Protein AF-A0A396HAA2-F1 (afdb_monomer_lite)

InterPro domains:
  IPR032675 Leucine-rich repeat domain superfamily [G3DSA:3.80.10.10] (46-191)
  IPR044974 Disease resistance protein, plants [PTHR23155] (2-187)
  IPR058922 Disease resistance protein, winged helix domain [PF23559] (14-81)

Structure (mmCIF, N/CA/C/O backbone):
data_AF-A0A396HAA2-F1
#
_entry.id   AF-A0A396HAA2-F1
#
loop_
_atom_site.group_PDB
_atom_site.id
_atom_site.type_symbol
_atom_site.label_atom_id
_atom_site.label_alt_id
_atom_site.label_comp_id
_atom_site.label_asym_id
_atom_site.label_entity_id
_atom_site.label_seq_id
_atom_site.pdbx_PDB_ins_code
_atom_site.Cartn_x
_atom_site.Cartn_y
_atom_site.Cartn_z
_atom_site.occupancy
_atom_site.B_iso_or_equiv
_atom_site.auth_seq_id
_atom_site.auth_comp_id
_atom_site.auth_asym_id
_atom_site.auth_atom_id
_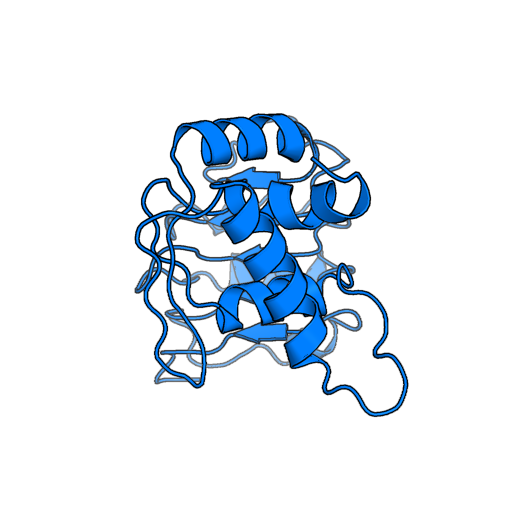atom_site.pdbx_PDB_model_num
ATOM 1 N N . MET A 1 1 ? 9.769 13.032 -15.789 1.00 66.00 1 MET A N 1
ATOM 2 C CA . MET A 1 1 ? 8.695 12.027 -15.633 1.00 66.00 1 MET A CA 1
ATOM 3 C C . MET A 1 1 ? 7.358 12.665 -15.991 1.00 66.00 1 MET A C 1
ATOM 5 O O . MET A 1 1 ? 7.161 13.815 -15.602 1.00 66.00 1 MET A O 1
ATOM 9 N N . PRO A 1 2 ? 6.470 11.979 -16.731 1.00 67.31 2 PRO A N 1
ATOM 10 C CA . PRO A 1 2 ? 5.138 12.493 -17.040 1.00 67.31 2 PRO A CA 1
ATOM 11 C C . PRO A 1 2 ? 4.338 12.802 -15.770 1.00 67.31 2 PRO A C 1
ATOM 13 O O . PRO A 1 2 ? 4.371 12.036 -14.809 1.00 67.31 2 PRO A O 1
ATOM 16 N N . TYR A 1 3 ? 3.609 13.920 -15.763 1.00 74.56 3 TYR A N 1
ATOM 17 C CA . TYR A 1 3 ? 2.882 14.391 -14.576 1.00 74.56 3 TYR A CA 1
ATOM 18 C C . TYR A 1 3 ? 1.857 13.367 -14.062 1.00 74.56 3 TYR A C 1
ATOM 20 O O . TYR A 1 3 ? 1.733 13.179 -12.856 1.00 74.56 3 TYR A O 1
ATOM 28 N N . TYR A 1 4 ? 1.188 12.645 -14.967 1.00 78.25 4 TYR A N 1
ATOM 29 C CA . TYR A 1 4 ? 0.185 11.634 -14.617 1.00 78.25 4 TYR A CA 1
ATOM 30 C C . TYR A 1 4 ? 0.765 10.395 -13.913 1.00 78.25 4 TYR A C 1
ATOM 32 O O . TYR A 1 4 ? 0.028 9.682 -13.243 1.00 78.25 4 TYR A O 1
ATOM 40 N N . LEU A 1 5 ? 2.075 10.143 -14.029 1.00 78.69 5 LEU A N 1
ATOM 41 C CA . LEU A 1 5 ? 2.753 9.045 -13.334 1.00 78.69 5 LEU A CA 1
ATOM 42 C C . LEU A 1 5 ? 3.222 9.429 -11.932 1.00 78.69 5 LEU A C 1
ATOM 44 O O . LEU A 1 5 ? 3.619 8.549 -11.176 1.00 78.69 5 LEU A O 1
ATOM 48 N N . LYS A 1 6 ? 3.182 10.717 -11.569 1.00 85.94 6 LYS A N 1
ATOM 49 C CA . LYS A 1 6 ? 3.758 11.225 -10.318 1.00 85.94 6 LYS A CA 1
ATOM 50 C C . LYS A 1 6 ? 3.204 10.533 -9.083 1.00 85.94 6 LYS A C 1
ATOM 52 O O . LYS A 1 6 ? 3.985 10.090 -8.246 1.00 85.94 6 LYS A O 1
ATOM 57 N N . ASP A 1 7 ? 1.888 10.403 -9.006 1.00 87.25 7 ASP A N 1
ATOM 58 C CA . ASP A 1 7 ? 1.240 9.807 -7.841 1.00 87.25 7 ASP A CA 1
ATOM 59 C C . ASP A 1 7 ? 1.479 8.293 -7.789 1.00 87.25 7 ASP A C 1
ATOM 61 O O . ASP A 1 7 ? 1.798 7.760 -6.732 1.00 87.25 7 ASP A O 1
ATOM 65 N N . CYS A 1 8 ? 1.415 7.599 -8.934 1.00 90.00 8 CYS A N 1
ATOM 66 C CA . CYS A 1 8 ? 1.749 6.172 -9.033 1.00 90.00 8 CYS A CA 1
ATOM 67 C C . CYS A 1 8 ? 3.189 5.894 -8.590 1.00 90.00 8 CYS A C 1
ATOM 69 O O . CYS A 1 8 ? 3.450 4.957 -7.839 1.00 90.00 8 CYS A O 1
ATOM 71 N N . PHE A 1 9 ? 4.106 6.738 -9.054 1.00 89.69 9 PHE A N 1
ATOM 72 C CA . PHE A 1 9 ? 5.529 6.667 -8.782 1.00 89.69 9 PHE A CA 1
ATOM 73 C C . PHE A 1 9 ? 5.859 6.902 -7.307 1.00 89.69 9 PHE A C 1
ATOM 75 O O . PHE A 1 9 ? 6.641 6.155 -6.725 1.00 89.69 9 PHE A O 1
ATOM 82 N N . ALA A 1 10 ? 5.229 7.903 -6.686 1.00 92.38 10 ALA A N 1
ATOM 83 C CA . ALA A 1 10 ? 5.421 8.227 -5.276 1.00 92.38 10 ALA A CA 1
ATOM 84 C C . ALA A 1 10 ? 5.163 7.018 -4.362 1.00 92.38 10 ALA A C 1
ATOM 86 O O . ALA A 1 10 ? 5.852 6.841 -3.364 1.00 92.38 10 ALA A O 1
ATOM 87 N N . LEU A 1 11 ? 4.215 6.146 -4.722 1.00 94.44 11 LEU A N 1
ATOM 88 C CA . LEU A 1 11 ? 3.856 4.980 -3.912 1.00 94.44 11 LEU A CA 1
ATOM 89 C C . LEU A 1 11 ? 4.970 3.935 -3.802 1.00 94.44 11 LEU A C 1
ATOM 91 O O . LEU A 1 11 ? 4.967 3.175 -2.837 1.00 94.44 11 LEU A O 1
ATOM 95 N N . PHE A 1 12 ? 5.944 3.903 -4.718 1.00 94.44 12 PHE A N 1
ATOM 96 C CA . PHE A 1 12 ? 7.106 3.021 -4.564 1.00 94.44 12 PHE A CA 1
ATOM 97 C C . PHE A 1 12 ? 7.931 3.363 -3.319 1.00 94.44 12 PHE A C 1
ATOM 99 O O . PHE A 1 12 ? 8.530 2.470 -2.724 1.00 94.44 12 PHE A O 1
ATOM 106 N N . SER A 1 13 ? 7.868 4.612 -2.840 1.00 93.88 13 SER A N 1
ATOM 107 C CA . SER A 1 13 ? 8.506 5.026 -1.587 1.00 93.88 13 SER A CA 1
ATOM 108 C C . SER A 1 13 ? 7.940 4.299 -0.358 1.00 93.88 13 SER A C 1
ATOM 110 O O . SER A 1 13 ? 8.529 4.342 0.720 1.00 93.88 13 SER A O 1
ATOM 112 N N . LEU A 1 14 ? 6.770 3.664 -0.466 1.00 93.56 14 LEU A N 1
ATOM 113 C CA . LEU A 1 14 ? 6.140 2.942 0.641 1.00 93.56 14 LEU A CA 1
ATOM 114 C C . LEU A 1 14 ? 6.774 1.565 0.886 1.00 93.56 14 LEU A C 1
ATOM 116 O O . LEU A 1 14 ? 6.487 0.922 1.894 1.00 93.56 14 LEU A O 1
ATOM 120 N N . TYR A 1 15 ? 7.657 1.129 -0.001 1.00 93.38 15 TYR A N 1
ATOM 121 C CA . TYR A 1 15 ? 8.326 -0.161 0.054 1.00 93.38 15 TYR A CA 1
ATOM 122 C C . TYR A 1 15 ? 9.812 0.031 0.378 1.00 93.38 15 TYR A C 1
ATOM 124 O O . TYR A 1 15 ? 10.350 1.114 0.126 1.00 93.38 15 TYR A O 1
ATOM 132 N N . PRO A 1 16 ? 10.489 -0.968 0.966 1.00 90.06 16 PRO A N 1
ATOM 133 C CA . PRO A 1 16 ? 11.932 -0.896 1.163 1.00 90.06 16 PRO A CA 1
ATOM 134 C C . PRO A 1 16 ? 12.675 -0.915 -0.181 1.00 90.06 16 PRO A C 1
ATOM 136 O O . PRO A 1 16 ? 12.146 -1.397 -1.187 1.00 90.06 16 PRO A O 1
ATOM 139 N N . ASN A 1 17 ? 13.915 -0.418 -0.175 1.00 87.38 17 ASN A N 1
ATOM 140 C CA . ASN A 1 17 ? 14.835 -0.601 -1.299 1.00 87.38 17 ASN A CA 1
ATOM 141 C C . ASN A 1 17 ? 15.033 -2.089 -1.605 1.00 87.38 17 ASN A C 1
ATOM 143 O O . ASN A 1 17 ? 14.835 -2.943 -0.739 1.00 87.38 17 ASN A O 1
ATOM 147 N N . ASP A 1 18 ? 15.378 -2.390 -2.856 1.00 87.00 18 ASP A N 1
ATOM 148 C CA . ASP A 1 18 ? 15.580 -3.748 -3.375 1.00 87.00 18 ASP A CA 1
ATOM 149 C C . ASP A 1 18 ? 14.363 -4.693 -3.335 1.00 87.00 18 ASP A C 1
ATOM 151 O O . ASP A 1 18 ? 14.473 -5.868 -3.709 1.00 87.00 18 ASP A O 1
ATOM 155 N N . ARG A 1 19 ? 13.174 -4.209 -2.945 1.00 91.25 19 ARG A N 1
ATOM 156 C CA . ARG A 1 19 ? 11.939 -5.006 -2.975 1.00 91.25 19 ARG A CA 1
ATOM 157 C C . ARG A 1 19 ? 11.616 -5.450 -4.404 1.00 91.25 19 ARG A C 1
ATOM 159 O O . ARG A 1 19 ? 11.518 -4.635 -5.318 1.00 91.25 19 ARG A O 1
ATOM 166 N N . VAL A 1 20 ? 11.376 -6.752 -4.569 1.00 94.56 20 VAL A N 1
ATOM 167 C CA . VAL A 1 20 ? 10.869 -7.341 -5.820 1.00 94.56 20 VAL A CA 1
ATOM 168 C C . VAL A 1 20 ? 9.350 -7.201 -5.894 1.00 94.56 20 VAL A C 1
ATOM 170 O O . VAL A 1 20 ? 8.619 -7.892 -5.193 1.00 94.56 20 VAL A O 1
ATOM 173 N N . PHE A 1 21 ? 8.855 -6.337 -6.758 1.00 94.88 21 PHE A N 1
ATOM 174 C CA . PHE A 1 21 ? 7.432 -6.127 -6.979 1.00 94.88 21 PHE A CA 1
ATOM 175 C C . PHE A 1 21 ? 6.844 -7.190 -7.896 1.00 94.88 21 PHE A C 1
ATOM 177 O O . PHE A 1 21 ? 7.454 -7.546 -8.904 1.00 94.88 21 PHE A O 1
ATOM 184 N N . ASP A 1 22 ? 5.627 -7.627 -7.579 1.00 93.31 22 ASP A N 1
ATOM 185 C CA . ASP A 1 22 ? 4.750 -8.297 -8.535 1.00 93.31 22 ASP A CA 1
ATOM 186 C C . ASP A 1 22 ? 3.859 -7.260 -9.240 1.00 93.31 22 ASP A C 1
ATOM 188 O O . ASP A 1 22 ? 3.282 -6.364 -8.615 1.00 93.31 22 ASP A O 1
ATOM 192 N N . SER A 1 23 ? 3.731 -7.378 -10.562 1.00 93.19 23 SER A N 1
ATOM 193 C CA . SER A 1 23 ? 2.931 -6.453 -11.375 1.00 93.19 23 SER A CA 1
ATOM 194 C C . SER A 1 23 ? 1.462 -6.344 -10.936 1.00 93.19 23 SER A C 1
ATOM 196 O O . SER A 1 23 ? 0.866 -5.265 -11.051 1.00 93.19 23 SER A O 1
ATOM 198 N N . PHE A 1 24 ? 0.855 -7.410 -10.401 1.00 91.00 24 PHE A N 1
ATOM 199 C CA . PHE A 1 24 ? -0.525 -7.371 -9.922 1.00 91.00 24 PHE A CA 1
ATOM 200 C C . PHE A 1 24 ? -0.652 -6.637 -8.597 1.00 91.00 24 PHE A C 1
ATOM 202 O O . PHE A 1 24 ? -1.598 -5.866 -8.450 1.00 91.00 24 PHE A O 1
ATOM 209 N N . GLU A 1 25 ? 0.293 -6.819 -7.673 1.00 91.50 25 GLU A N 1
ATOM 210 C CA . GLU A 1 25 ? 0.325 -6.091 -6.397 1.00 91.50 25 GLU A CA 1
ATOM 211 C C . GLU A 1 25 ? 0.235 -4.574 -6.637 1.00 91.50 25 GLU A C 1
ATOM 213 O O . GLU A 1 25 ? -0.668 -3.895 -6.136 1.00 91.50 25 GLU A O 1
ATOM 218 N N . VAL A 1 26 ? 1.104 -4.059 -7.511 1.00 93.56 26 VAL A N 1
ATOM 219 C CA . VAL A 1 26 ? 1.144 -2.635 -7.874 1.00 93.56 26 VAL A CA 1
ATOM 220 C C . VAL A 1 26 ? -0.136 -2.208 -8.595 1.00 93.56 26 VAL A C 1
ATOM 222 O O . VAL A 1 26 ? -0.707 -1.153 -8.304 1.00 93.56 26 VAL A O 1
ATOM 225 N N . THR A 1 27 ? -0.649 -3.059 -9.486 1.00 91.81 27 THR A N 1
ATOM 226 C CA . THR A 1 27 ? -1.913 -2.815 -10.191 1.00 91.81 27 THR A CA 1
ATOM 227 C C . THR A 1 27 ? -3.088 -2.668 -9.222 1.00 91.81 27 THR A C 1
ATOM 229 O O . THR A 1 27 ? -3.910 -1.760 -9.387 1.00 91.81 27 THR A O 1
ATOM 232 N N . TYR A 1 28 ? -3.189 -3.528 -8.205 1.00 92.56 28 TYR A N 1
ATOM 233 C CA . TYR A 1 28 ? -4.258 -3.462 -7.209 1.00 92.56 28 TYR A CA 1
ATOM 234 C C . TYR A 1 28 ? -4.173 -2.189 -6.374 1.00 92.56 28 TYR A C 1
ATOM 236 O O . TYR A 1 28 ? -5.201 -1.539 -6.164 1.00 92.56 28 TYR A O 1
ATOM 244 N N . LEU A 1 29 ? -2.966 -1.792 -5.964 1.00 94.88 29 LEU A N 1
ATOM 245 C CA . LEU A 1 29 ? -2.745 -0.557 -5.219 1.00 94.88 29 LEU A CA 1
ATOM 246 C C . LEU A 1 29 ? -3.171 0.674 -6.029 1.00 94.88 29 LEU A C 1
ATOM 248 O O . LEU A 1 29 ? -4.012 1.457 -5.577 1.00 94.88 29 LEU A O 1
ATOM 252 N N . TRP A 1 30 ? -2.660 0.827 -7.253 1.00 94.56 30 TRP A N 1
ATOM 253 C CA . TRP A 1 30 ? -2.988 1.968 -8.116 1.00 94.56 30 TRP A CA 1
ATOM 254 C C . TRP A 1 30 ? -4.478 2.028 -8.447 1.00 94.56 30 TRP A C 1
ATOM 256 O O . TRP A 1 30 ? -5.092 3.100 -8.423 1.00 94.56 30 TRP A O 1
ATOM 266 N N . ARG A 1 31 ? -5.096 0.868 -8.686 1.00 91.25 31 ARG A N 1
ATOM 267 C CA . ARG A 1 31 ? -6.536 0.760 -8.927 1.00 91.25 31 ARG A CA 1
ATOM 268 C C . ARG A 1 31 ? -7.348 1.185 -7.710 1.00 91.25 31 ARG A C 1
ATOM 270 O O . ARG A 1 31 ? -8.277 1.976 -7.855 1.00 91.25 31 ARG A O 1
ATOM 277 N N . ALA A 1 32 ? -7.028 0.664 -6.527 1.00 94.50 32 ALA A N 1
ATOM 278 C CA . ALA A 1 32 ? -7.760 0.971 -5.303 1.00 94.50 32 ALA A CA 1
ATOM 279 C C . ALA A 1 32 ? -7.708 2.468 -4.983 1.00 94.50 32 ALA A C 1
ATOM 281 O O . ALA A 1 32 ? -8.705 3.061 -4.567 1.00 94.50 32 ALA A O 1
ATOM 282 N N . LEU A 1 33 ? -6.558 3.092 -5.232 1.00 94.25 33 LEU A N 1
ATOM 283 C CA . LEU A 1 33 ? -6.356 4.520 -5.029 1.00 94.25 33 LEU A CA 1
ATOM 284 C C . LEU A 1 33 ? -7.006 5.386 -6.117 1.00 94.25 33 LEU A C 1
ATOM 286 O O . LEU A 1 33 ? -7.283 6.557 -5.854 1.00 94.25 33 LEU A O 1
ATOM 290 N N . GLY A 1 34 ? -7.371 4.803 -7.262 1.00 91.06 34 GLY A N 1
ATOM 291 C CA . GLY A 1 34 ? -8.010 5.499 -8.380 1.00 91.06 34 GLY A CA 1
ATOM 292 C C . GLY A 1 34 ? -7.019 6.292 -9.230 1.00 91.06 34 GLY A C 1
ATOM 293 O O . GLY A 1 34 ? -7.385 7.338 -9.752 1.00 91.06 34 GLY A O 1
ATOM 294 N N . LEU A 1 35 ? -5.775 5.816 -9.325 1.00 89.94 35 LEU A N 1
ATOM 295 C CA . LEU A 1 35 ? -4.696 6.455 -10.088 1.00 89.94 35 LEU A CA 1
ATOM 296 C C . LEU A 1 35 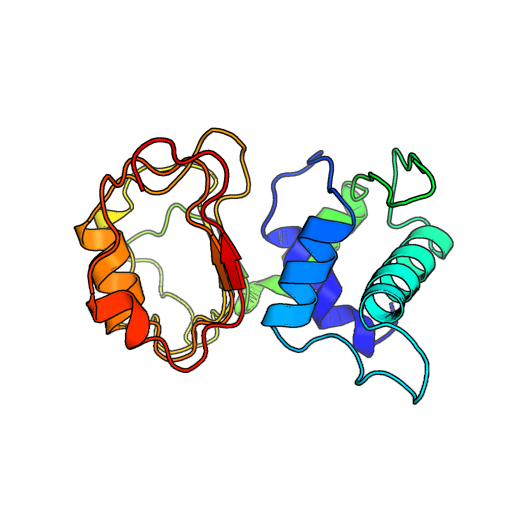? -4.646 6.001 -11.552 1.00 89.94 35 LEU A C 1
ATOM 298 O O . LEU A 1 35 ? -3.942 6.587 -12.366 1.00 89.94 35 LEU A O 1
ATOM 302 N N . LEU A 1 36 ? -5.387 4.945 -11.890 1.00 86.75 36 LEU A N 1
ATOM 303 C CA . LEU A 1 36 ? -5.448 4.420 -13.247 1.00 86.75 36 LEU A CA 1
ATOM 304 C C . LEU A 1 36 ? -6.516 5.157 -14.065 1.00 86.75 36 LEU A C 1
ATOM 306 O O . LEU A 1 36 ? -7.605 5.413 -13.539 1.00 86.75 36 LEU A O 1
ATOM 310 N N . PRO A 1 37 ? -6.254 5.447 -15.352 1.00 75.31 37 PRO A N 1
ATOM 311 C CA . PRO A 1 37 ? -7.272 5.993 -16.238 1.00 75.31 37 PRO A CA 1
ATOM 312 C C . PRO A 1 37 ? -8.469 5.032 -16.358 1.00 75.31 37 PRO A C 1
ATOM 314 O O . PRO A 1 37 ? -8.311 3.814 -16.211 1.00 75.31 37 PRO A O 1
ATOM 317 N N . PRO A 1 38 ? -9.681 5.554 -16.626 1.00 67.50 38 PRO A N 1
ATOM 318 C CA . PRO A 1 38 ? -10.840 4.710 -16.872 1.00 67.50 38 PRO A CA 1
ATOM 319 C C . PRO A 1 38 ? -10.584 3.813 -18.094 1.00 67.50 38 PRO A C 1
ATOM 321 O O . PRO A 1 38 ? -9.917 4.237 -19.042 1.00 67.50 38 PRO A O 1
ATOM 324 N N . PRO A 1 39 ? -11.118 2.582 -18.105 1.00 61.97 39 PRO A N 1
ATOM 325 C CA . PRO A 1 39 ? -10.921 1.675 -19.221 1.00 61.97 39 PRO A CA 1
ATOM 326 C C . PRO A 1 39 ? -11.553 2.279 -20.476 1.00 61.97 39 PRO A C 1
ATOM 328 O O . PRO A 1 39 ? -12.739 2.618 -20.494 1.00 61.97 39 PRO A O 1
ATOM 331 N N . ILE A 1 40 ? -10.764 2.395 -21.541 1.00 62.25 40 ILE A N 1
ATOM 332 C CA . ILE A 1 40 ? -11.293 2.674 -22.875 1.00 62.25 40 ILE A CA 1
ATOM 333 C C . ILE A 1 40 ? -12.129 1.450 -23.277 1.00 62.25 40 ILE A C 1
ATOM 335 O O . ILE A 1 40 ? -11.725 0.315 -23.011 1.00 62.25 40 ILE A O 1
ATOM 339 N N . ARG A 1 41 ? -13.322 1.667 -23.855 1.00 52.34 41 ARG A N 1
ATOM 340 C CA . ARG A 1 41 ? -14.259 0.591 -24.241 1.00 52.34 41 ARG A CA 1
ATOM 341 C C . ARG A 1 41 ? -13.500 -0.576 -24.900 1.00 52.34 41 ARG A C 1
ATOM 343 O O . ARG A 1 41 ? -12.750 -0.356 -25.843 1.00 52.34 41 ARG A O 1
ATOM 350 N N . ASN A 1 42 ? -13.731 -1.792 -24.398 1.00 56.97 42 ASN A N 1
ATOM 351 C CA . ASN A 1 42 ? -13.120 -3.069 -24.810 1.00 56.97 42 ASN A CA 1
ATOM 352 C C . ASN A 1 42 ? -11.687 -3.368 -24.322 1.00 56.97 42 ASN A C 1
ATOM 354 O O . ASN A 1 42 ? -11.173 -4.435 -24.648 1.00 56.97 42 ASN A O 1
ATOM 358 N N . GLN A 1 43 ? -11.055 -2.520 -23.501 1.00 57.72 43 GLN A N 1
ATOM 359 C CA . GLN A 1 43 ? -9.824 -2.893 -22.792 1.00 57.72 43 GLN A CA 1
ATOM 360 C C . GLN A 1 43 ? -10.114 -3.363 -21.365 1.00 57.72 43 GLN A C 1
ATOM 362 O O . GLN A 1 43 ? -10.817 -2.713 -20.588 1.00 57.72 43 GLN A O 1
ATOM 367 N N . THR A 1 44 ? -9.538 -4.506 -20.997 1.00 58.53 44 THR A N 1
ATOM 368 C CA . THR A 1 44 ? -9.582 -5.011 -19.622 1.00 58.53 44 THR A CA 1
ATOM 369 C C . THR A 1 44 ? -8.795 -4.076 -18.706 1.00 58.53 44 THR A C 1
ATOM 371 O O . THR A 1 44 ? -7.697 -3.645 -19.038 1.00 58.53 44 THR A O 1
ATOM 374 N N . LEU A 1 45 ? -9.304 -3.808 -17.505 1.00 54.88 45 LEU A N 1
ATOM 375 C CA . LEU A 1 45 ? -8.695 -2.865 -16.553 1.00 54.88 45 LEU A CA 1
ATOM 376 C C . LEU A 1 45 ? -7.242 -3.194 -16.144 1.00 54.88 45 LEU A C 1
ATOM 378 O O . LEU A 1 45 ? -6.533 -2.311 -15.670 1.00 54.88 45 LEU A O 1
ATOM 382 N N . LYS A 1 46 ? -6.800 -4.449 -16.315 1.00 56.78 46 LYS A N 1
ATOM 383 C CA . LYS A 1 46 ? -5.398 -4.861 -16.120 1.00 56.78 46 LYS A CA 1
ATOM 384 C C . LYS A 1 46 ? -4.437 -4.154 -17.086 1.00 56.78 46 LYS A C 1
ATOM 386 O O . LYS A 1 46 ? -3.315 -3.851 -16.699 1.00 56.78 46 LYS A O 1
ATOM 391 N N . TYR A 1 47 ? -4.880 -3.852 -18.307 1.00 65.31 47 TYR A N 1
ATOM 392 C CA . TYR A 1 47 ? -4.016 -3.285 -19.342 1.00 65.31 47 TYR A CA 1
ATOM 393 C C . TYR A 1 47 ? -3.534 -1.870 -18.997 1.00 65.31 47 TYR A C 1
ATOM 395 O O . TYR A 1 47 ? -2.411 -1.522 -19.338 1.00 65.31 47 TYR A O 1
ATOM 403 N N . SER A 1 48 ? -4.318 -1.079 -18.255 1.00 78.31 48 SER A N 1
ATOM 404 C CA . SER A 1 48 ? -3.943 0.302 -17.928 1.00 78.31 48 SER A CA 1
ATOM 405 C C . SER A 1 48 ? -2.758 0.393 -16.961 1.00 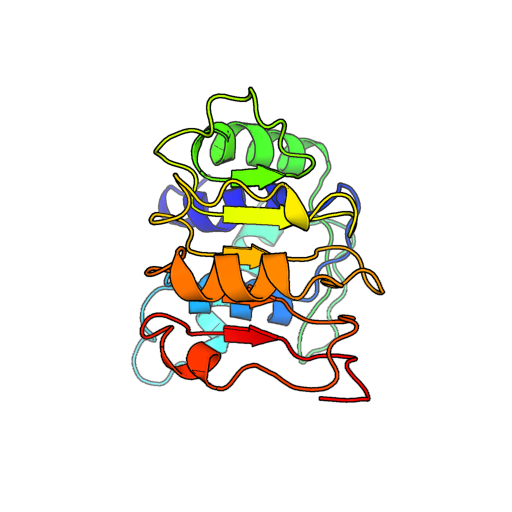78.31 48 SER A C 1
ATOM 407 O O . SER A 1 48 ? -1.862 1.194 -17.187 1.00 78.31 48 SER A O 1
ATOM 409 N N . ALA A 1 49 ? -2.713 -0.427 -15.906 1.00 84.31 49 ALA A N 1
ATOM 410 C CA . ALA A 1 49 ? -1.582 -0.422 -14.970 1.00 84.31 49 ALA A CA 1
ATOM 411 C C . ALA A 1 49 ? -0.321 -1.034 -15.588 1.00 84.31 49 ALA A C 1
ATOM 413 O O . ALA A 1 49 ? 0.768 -0.492 -15.425 1.00 84.31 49 ALA A O 1
ATOM 414 N N . ILE A 1 50 ? -0.485 -2.132 -16.333 1.00 87.06 50 ILE A N 1
ATOM 415 C CA . ILE A 1 50 ? 0.614 -2.784 -17.048 1.00 87.06 50 ILE A CA 1
ATOM 416 C C . ILE A 1 50 ? 1.251 -1.811 -18.041 1.00 87.06 50 ILE A C 1
ATOM 418 O O . ILE A 1 50 ? 2.469 -1.693 -18.062 1.00 87.06 50 ILE A O 1
ATOM 422 N N . GLN A 1 51 ? 0.452 -1.055 -18.799 1.00 86.38 51 GLN A N 1
ATOM 423 C CA . GLN A 1 51 ? 0.974 -0.057 -19.731 1.00 86.38 51 GLN A CA 1
ATOM 424 C C . GLN A 1 51 ? 1.830 1.000 -19.021 1.00 86.38 51 GLN A C 1
ATOM 426 O O . GLN A 1 51 ? 2.931 1.295 -19.475 1.00 86.38 51 GLN A O 1
ATOM 431 N N . LEU A 1 52 ? 1.366 1.523 -17.881 1.00 88.19 52 LEU A N 1
ATOM 432 C CA . LEU A 1 52 ? 2.132 2.484 -17.081 1.00 88.19 52 LEU A CA 1
ATOM 433 C C . LEU A 1 52 ? 3.440 1.878 -16.543 1.00 88.19 52 LEU A C 1
ATOM 435 O O . LEU A 1 52 ? 4.471 2.545 -16.533 1.00 88.19 52 LEU A O 1
ATOM 439 N N . LEU A 1 53 ? 3.422 0.614 -16.116 1.00 91.25 53 LEU A N 1
ATOM 440 C CA . LEU A 1 53 ? 4.631 -0.098 -15.692 1.00 91.25 53 LEU A CA 1
ATOM 441 C C . LEU A 1 53 ? 5.610 -0.308 -16.858 1.00 91.25 53 LEU A C 1
ATOM 443 O O . LEU A 1 53 ? 6.810 -0.122 -16.683 1.00 91.25 53 LEU A O 1
ATOM 447 N N . LEU A 1 54 ? 5.116 -0.629 -18.056 1.00 89.81 54 LEU A N 1
ATOM 448 C CA . LEU A 1 54 ? 5.941 -0.747 -19.262 1.00 89.81 54 LEU A CA 1
ATOM 449 C C . LEU A 1 54 ? 6.506 0.611 -19.711 1.00 89.81 54 LEU A C 1
ATOM 451 O O . LEU A 1 54 ? 7.634 0.672 -20.195 1.00 89.81 54 LEU A O 1
ATOM 455 N N . GLU A 1 55 ? 5.783 1.714 -19.500 1.00 90.81 55 GLU A N 1
ATOM 456 C CA . GLU A 1 55 ? 6.326 3.065 -19.689 1.00 90.81 55 GLU A CA 1
ATOM 457 C C . GLU A 1 55 ? 7.484 3.336 -18.719 1.00 90.81 55 GLU A C 1
ATOM 459 O O . GLU A 1 55 ? 8.535 3.809 -19.151 1.00 90.81 55 GLU A O 1
ATOM 464 N N . LEU A 1 56 ? 7.339 2.982 -17.435 1.00 91.44 56 LEU A N 1
ATOM 465 C CA . LEU A 1 56 ? 8.426 3.086 -16.451 1.00 91.44 56 LEU A CA 1
ATOM 466 C C . LEU A 1 56 ? 9.627 2.203 -16.832 1.00 91.44 56 LEU A C 1
ATOM 468 O O . LEU A 1 56 ? 10.772 2.635 -16.700 1.00 91.44 56 LEU A O 1
ATOM 472 N N . LEU A 1 57 ? 9.383 1.001 -17.361 1.00 92.06 57 LEU A N 1
ATOM 473 C CA . LEU A 1 57 ? 10.433 0.131 -17.893 1.00 92.06 57 LEU A CA 1
ATOM 474 C C . LEU A 1 57 ? 11.170 0.795 -19.066 1.00 92.06 57 LEU A C 1
ATOM 476 O O . LEU A 1 57 ? 12.396 0.776 -19.105 1.00 92.06 57 LEU A O 1
ATOM 480 N N . SER A 1 58 ? 10.437 1.425 -19.990 1.00 91.75 58 SER A N 1
ATOM 481 C CA . SER A 1 58 ? 11.002 2.055 -21.195 1.00 91.75 58 SER A CA 1
ATOM 482 C C . SER A 1 58 ? 11.955 3.220 -20.905 1.00 91.75 58 SER A C 1
ATOM 484 O O . SER A 1 58 ? 12.817 3.528 -21.725 1.00 91.75 58 SER A O 1
ATOM 486 N N . ILE A 1 59 ? 11.823 3.849 -19.732 1.00 89.81 59 ILE A N 1
ATOM 487 C CA . ILE A 1 59 ? 12.710 4.920 -19.252 1.00 89.81 59 ILE A CA 1
ATOM 488 C C . ILE A 1 59 ? 13.736 4.420 -18.224 1.00 89.81 59 ILE A C 1
ATOM 490 O O . ILE A 1 59 ? 14.333 5.226 -17.512 1.00 89.81 59 ILE A O 1
ATOM 494 N N . SER A 1 60 ? 13.930 3.101 -18.136 1.00 90.38 60 SER A N 1
ATOM 495 C CA . SER A 1 60 ? 14.896 2.435 -17.253 1.00 90.38 60 SER A CA 1
ATOM 496 C C . SER A 1 60 ? 14.670 2.682 -15.757 1.00 90.38 60 SER A C 1
ATOM 498 O O . SER A 1 60 ? 15.618 2.685 -14.976 1.00 90.38 60 SER A O 1
ATOM 500 N N . PHE A 1 61 ? 13.420 2.901 -15.331 1.00 92.19 61 PHE A N 1
ATOM 501 C CA . PHE A 1 61 ? 13.102 3.053 -13.903 1.00 92.19 61 PHE A CA 1
ATOM 502 C C . PHE A 1 61 ? 12.986 1.707 -13.181 1.00 92.19 61 PHE A C 1
ATOM 504 O O . PHE A 1 61 ? 13.124 1.649 -11.956 1.00 92.19 61 PHE A O 1
ATOM 511 N N . LEU A 1 62 ? 12.728 0.639 -13.940 1.00 93.19 62 LEU A N 1
ATOM 512 C CA . LEU A 1 62 ? 12.628 -0.725 -13.438 1.00 93.19 62 LEU A CA 1
ATOM 513 C C . LEU A 1 62 ? 13.921 -1.495 -13.748 1.00 93.19 62 LEU A C 1
ATOM 515 O O . LEU A 1 62 ? 14.479 -1.353 -14.835 1.00 93.19 62 LEU A O 1
ATOM 519 N N . GLN A 1 63 ? 14.360 -2.336 -12.816 1.00 94.12 63 GLN A N 1
ATOM 520 C CA . GLN A 1 63 ? 15.490 -3.263 -12.955 1.00 94.12 63 GLN A CA 1
ATOM 521 C C . GLN A 1 63 ? 15.056 -4.692 -12.596 1.00 94.12 63 GLN A C 1
ATOM 523 O O . GLN A 1 63 ? 13.945 -4.887 -12.102 1.00 94.12 63 GLN A O 1
ATOM 528 N N . ASP A 1 64 ? 15.905 -5.693 -12.846 1.00 95.25 64 ASP A N 1
ATOM 529 C CA . ASP A 1 64 ? 15.614 -7.114 -12.576 1.00 95.25 64 ASP A CA 1
ATOM 530 C C . ASP A 1 64 ? 14.245 -7.571 -13.130 1.00 95.25 64 ASP A C 1
ATOM 532 O O . ASP A 1 64 ? 13.490 -8.293 -12.477 1.00 95.25 64 ASP A O 1
ATOM 536 N N . PHE A 1 65 ? 13.895 -7.091 -14.327 1.00 95.56 65 PHE A N 1
ATOM 537 C CA . PHE A 1 65 ? 12.604 -7.359 -14.953 1.00 95.56 65 PHE A CA 1
ATOM 538 C C . PHE A 1 65 ? 12.535 -8.799 -15.478 1.00 95.56 65 PHE A C 1
ATOM 540 O O . PHE A 1 65 ? 13.357 -9.204 -16.302 1.00 95.56 65 PHE A O 1
ATOM 547 N N . ILE A 1 66 ? 11.530 -9.554 -15.033 1.00 96.56 66 ILE A N 1
ATOM 548 C CA . ILE A 1 66 ? 11.275 -10.935 -15.462 1.00 96.56 66 ILE A CA 1
ATOM 549 C C . ILE A 1 66 ? 9.807 -11.061 -15.865 1.00 96.56 66 ILE A C 1
ATOM 551 O O . ILE A 1 66 ? 8.921 -10.864 -15.034 1.00 96.56 66 ILE A O 1
ATOM 555 N N . ASP A 1 67 ? 9.561 -11.409 -17.128 1.00 95.00 67 ASP A N 1
ATOM 556 C CA . ASP A 1 67 ? 8.224 -11.628 -17.687 1.00 95.00 67 ASP A CA 1
ATOM 557 C C . ASP A 1 67 ? 7.842 -13.114 -17.659 1.00 95.00 67 ASP A C 1
ATOM 559 O O . ASP A 1 67 ? 8.568 -13.967 -18.171 1.00 95.00 67 ASP A O 1
ATOM 563 N N . TYR A 1 68 ? 6.683 -13.417 -17.078 1.00 92.75 68 TYR A N 1
ATOM 564 C CA . TYR A 1 68 ? 6.104 -14.759 -16.994 1.00 92.75 68 TYR A CA 1
ATOM 565 C C . TYR A 1 68 ? 4.911 -14.943 -17.952 1.00 92.75 68 TYR A C 1
ATOM 567 O O . TYR A 1 68 ? 4.160 -15.913 -17.842 1.00 92.75 68 TYR A O 1
ATOM 575 N N . GLY A 1 69 ? 4.676 -13.998 -18.865 1.00 87.38 69 GLY A N 1
ATOM 576 C CA . GLY A 1 69 ? 3.622 -14.005 -19.883 1.00 87.38 69 GLY A CA 1
ATOM 577 C C . GLY A 1 69 ? 2.246 -13.571 -19.370 1.00 87.38 69 GLY A C 1
ATOM 578 O O . GLY A 1 69 ? 1.523 -12.859 -20.063 1.00 87.38 69 GLY A O 1
ATOM 579 N N . ILE A 1 70 ? 1.872 -13.963 -18.148 1.00 84.75 70 ILE A N 1
ATOM 580 C CA . ILE A 1 70 ? 0.622 -13.515 -17.501 1.00 84.75 70 ILE A CA 1
ATOM 581 C C . ILE A 1 70 ? 0.810 -12.276 -16.619 1.00 84.75 70 ILE A C 1
ATOM 583 O O . ILE A 1 70 ? -0.169 -11.617 -16.274 1.00 84.75 70 ILE A O 1
ATOM 587 N N . GLY A 1 71 ? 2.051 -11.969 -16.262 1.00 89.94 71 GLY A N 1
ATOM 588 C CA . GLY A 1 71 ? 2.479 -10.887 -15.385 1.00 89.94 71 GLY A CA 1
ATOM 589 C C . GLY A 1 71 ? 4.002 -10.913 -15.275 1.00 89.94 71 GLY A C 1
ATOM 590 O O . GLY A 1 71 ? 4.646 -11.820 -15.801 1.00 89.94 71 GLY A O 1
ATOM 591 N N . PHE A 1 72 ? 4.577 -9.932 -14.595 1.00 94.75 72 PHE A N 1
ATOM 592 C CA . PHE A 1 72 ? 6.026 -9.799 -14.464 1.00 94.75 72 PHE A CA 1
ATOM 593 C C . PHE A 1 72 ? 6.424 -9.342 -13.065 1.00 94.75 72 PHE A C 1
ATOM 595 O O . PHE A 1 72 ? 5.631 -8.728 -12.342 1.00 94.75 72 PHE A O 1
ATOM 602 N N . THR A 1 73 ? 7.674 -9.621 -12.710 1.00 96.62 73 THR A N 1
ATOM 603 C CA . THR A 1 73 ? 8.322 -9.084 -11.514 1.00 96.62 73 THR A CA 1
ATOM 604 C C . THR A 1 73 ? 9.406 -8.095 -11.890 1.00 96.62 73 THR A C 1
ATOM 606 O O . THR A 1 73 ? 10.000 -8.197 -12.961 1.00 96.62 73 THR A O 1
ATOM 609 N N . PHE A 1 74 ? 9.672 -7.141 -11.008 1.00 96.44 74 PHE A N 1
ATOM 610 C CA . PHE A 1 74 ? 10.698 -6.124 -11.214 1.00 96.44 74 PHE A CA 1
ATOM 611 C C . PHE A 1 74 ? 11.145 -5.532 -9.879 1.00 96.44 74 PHE A C 1
ATOM 613 O O . PHE A 1 74 ? 10.467 -5.675 -8.865 1.00 96.44 74 PHE A O 1
ATOM 620 N N . LYS A 1 75 ? 12.253 -4.803 -9.876 1.00 95.94 75 LYS A N 1
ATOM 621 C CA . LYS A 1 75 ? 12.648 -3.899 -8.794 1.00 95.94 75 LYS A CA 1
ATOM 622 C C . LYS A 1 75 ? 12.654 -2.463 -9.294 1.00 95.94 75 LYS A C 1
ATOM 624 O O . LYS A 1 75 ? 12.740 -2.213 -10.495 1.00 95.94 75 LYS A O 1
ATOM 629 N N . ILE A 1 76 ? 12.595 -1.517 -8.369 1.00 94.31 76 ILE A N 1
ATOM 630 C CA . ILE A 1 76 ? 12.863 -0.110 -8.665 1.00 94.31 76 ILE A CA 1
ATOM 631 C C . ILE A 1 76 ? 14.358 0.133 -8.481 1.00 94.31 76 ILE A C 1
ATOM 633 O O . ILE A 1 76 ? 14.938 -0.352 -7.516 1.00 94.31 76 ILE A O 1
ATOM 637 N N . HIS A 1 77 ? 14.972 0.867 -9.404 1.00 91.38 77 HIS A N 1
ATOM 638 C CA . HIS A 1 77 ? 16.373 1.263 -9.282 1.00 91.38 77 HIS A CA 1
ATOM 639 C C . HIS A 1 77 ? 16.574 2.184 -8.059 1.00 91.38 77 HIS A C 1
ATOM 641 O O . HIS A 1 77 ? 15.762 3.078 -7.830 1.00 91.38 77 HIS A O 1
ATOM 647 N N . ASP A 1 78 ? 17.655 2.041 -7.293 1.00 90.31 78 ASP A N 1
ATOM 648 C CA . ASP A 1 78 ? 17.827 2.744 -6.002 1.00 90.31 78 ASP A CA 1
ATOM 649 C C . ASP A 1 78 ? 17.761 4.274 -6.106 1.00 90.31 78 ASP A C 1
ATOM 651 O O . ASP A 1 78 ? 17.145 4.960 -5.285 1.00 90.31 78 ASP A O 1
ATOM 655 N N . SER A 1 79 ? 18.364 4.834 -7.158 1.00 90.31 79 SER A N 1
ATOM 656 C CA . SER A 1 79 ? 18.287 6.274 -7.437 1.00 90.31 79 SER A CA 1
ATOM 657 C C . SER A 1 79 ? 16.854 6.727 -7.723 1.00 90.31 79 SER A C 1
ATOM 659 O O . SER A 1 79 ? 16.439 7.810 -7.315 1.00 90.31 79 SER A O 1
ATOM 661 N N . VAL A 1 80 ? 16.077 5.876 -8.389 1.00 91.12 80 VAL A N 1
ATOM 662 C CA . VAL A 1 80 ? 14.678 6.116 -8.731 1.00 91.12 80 VAL A CA 1
ATOM 663 C C . VAL A 1 80 ? 13.804 5.993 -7.484 1.00 91.12 80 VAL A C 1
ATOM 665 O O . VAL A 1 80 ? 12.919 6.822 -7.279 1.00 91.12 80 VAL A O 1
ATOM 668 N N . HIS A 1 81 ? 14.084 5.034 -6.604 1.00 93.06 81 HIS A N 1
ATOM 669 C CA . HIS A 1 81 ? 13.415 4.930 -5.309 1.00 93.06 81 HIS A CA 1
ATOM 670 C C . HIS A 1 81 ? 13.678 6.166 -4.442 1.00 93.06 81 HIS A C 1
ATOM 672 O O . HIS A 1 81 ? 12.734 6.783 -3.949 1.00 93.06 81 HIS A O 1
ATOM 678 N N . THR A 1 82 ? 14.929 6.627 -4.383 1.00 92.00 82 THR A N 1
ATOM 679 C CA . THR A 1 82 ? 15.295 7.878 -3.697 1.00 92.00 82 THR A CA 1
ATOM 680 C C . THR A 1 82 ? 14.495 9.068 -4.245 1.00 92.00 82 THR A C 1
ATOM 682 O O . THR A 1 82 ? 13.981 9.896 -3.490 1.00 92.00 82 THR A O 1
ATOM 685 N N . CYS A 1 83 ? 14.316 9.153 -5.569 1.00 92.19 83 CYS A N 1
ATOM 686 C CA . CYS A 1 83 ? 13.443 10.161 -6.170 1.00 92.19 83 CYS A CA 1
ATOM 687 C C . CYS A 1 83 ? 11.976 10.003 -5.741 1.00 92.19 83 CYS A C 1
ATOM 689 O O . CYS A 1 83 ? 11.309 11.012 -5.507 1.00 92.19 83 CYS A O 1
ATOM 691 N N . ALA A 1 84 ? 11.462 8.775 -5.632 1.00 92.31 84 ALA A N 1
ATOM 692 C CA . ALA A 1 84 ? 10.108 8.525 -5.148 1.00 92.31 84 ALA A CA 1
ATOM 693 C C . ALA A 1 84 ? 9.933 9.020 -3.706 1.00 92.31 84 ALA A C 1
ATOM 695 O O . ALA A 1 84 ? 8.942 9.689 -3.426 1.00 92.31 84 ALA A O 1
ATOM 696 N N . GLU A 1 85 ? 10.907 8.797 -2.819 1.00 90.69 85 GLU A N 1
ATOM 697 C CA . GLU A 1 85 ? 10.883 9.316 -1.442 1.00 90.69 85 GLU A CA 1
ATOM 698 C C . GLU A 1 85 ? 10.802 10.850 -1.392 1.00 90.69 85 GLU A C 1
ATOM 700 O O . GLU A 1 85 ? 10.008 11.402 -0.626 1.00 90.69 85 GLU A O 1
ATOM 705 N N . ILE A 1 86 ? 11.544 11.547 -2.259 1.00 88.81 86 ILE A N 1
ATOM 706 C CA . ILE A 1 86 ? 11.489 13.015 -2.373 1.00 88.81 86 ILE A CA 1
ATOM 707 C C . ILE A 1 86 ? 10.113 13.475 -2.874 1.00 88.81 86 ILE A C 1
ATOM 709 O O . ILE A 1 86 ? 9.530 14.420 -2.341 1.00 88.81 86 ILE A O 1
ATOM 713 N N . VAL A 1 87 ? 9.572 12.810 -3.898 1.00 89.06 87 VAL A N 1
ATOM 714 C CA . VAL A 1 87 ? 8.257 13.142 -4.470 1.00 89.06 87 VAL A CA 1
ATOM 715 C C . VAL A 1 87 ? 7.131 12.892 -3.463 1.00 89.06 87 VAL A C 1
ATOM 717 O O . VAL A 1 87 ? 6.153 13.640 -3.434 1.00 89.06 87 VAL A O 1
ATOM 720 N N . ALA A 1 88 ? 7.271 11.860 -2.636 1.00 88.81 88 ALA A N 1
ATOM 721 C CA . ALA A 1 88 ? 6.243 11.375 -1.733 1.00 88.81 88 ALA A CA 1
ATOM 722 C C . ALA A 1 88 ? 6.259 12.036 -0.342 1.00 88.81 88 ALA A C 1
ATOM 724 O O . ALA A 1 88 ? 5.432 11.682 0.500 1.00 88.81 88 ALA A O 1
ATOM 725 N N . TRP A 1 89 ? 7.169 12.988 -0.089 1.00 79.56 89 TRP A N 1
ATOM 726 C CA . TRP A 1 89 ? 7.551 13.418 1.263 1.00 79.56 89 TRP A CA 1
ATOM 727 C C . TRP A 1 89 ? 6.385 13.888 2.161 1.00 79.56 89 TRP A C 1
ATOM 729 O O . TRP A 1 89 ? 6.431 13.678 3.380 1.00 79.56 89 TRP A O 1
ATOM 739 N N . GLU A 1 90 ? 5.335 14.492 1.588 1.00 82.62 90 GLU A N 1
ATOM 740 C CA . GLU A 1 90 ? 4.152 14.975 2.329 1.00 82.62 90 GLU A CA 1
ATOM 741 C C . GLU A 1 90 ? 3.046 13.928 2.462 1.00 82.62 90 GLU A C 1
ATOM 743 O O . GLU A 1 90 ? 2.354 13.890 3.483 1.00 82.62 90 GLU A O 1
ATOM 748 N N . GLU A 1 91 ? 2.861 13.096 1.434 1.00 88.06 91 GLU A N 1
ATOM 749 C CA . GLU A 1 91 ? 1.692 12.220 1.311 1.00 88.06 91 GLU A CA 1
ATOM 750 C C . GLU A 1 91 ? 1.963 10.783 1.782 1.00 88.06 91 GLU A C 1
ATOM 752 O O . GLU A 1 91 ? 1.026 10.117 2.229 1.00 88.06 91 GLU A O 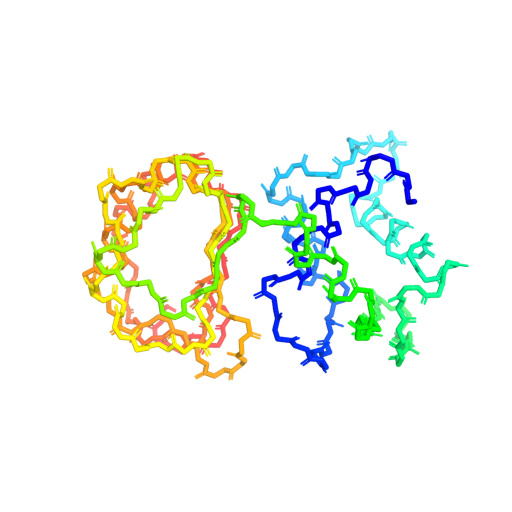1
ATOM 757 N N . CYS A 1 92 ? 3.213 10.310 1.734 1.00 89.88 92 CYS A N 1
ATOM 758 C CA . CYS A 1 92 ? 3.609 8.954 2.123 1.00 89.88 92 CYS A CA 1
ATOM 759 C C . CYS A 1 92 ? 4.487 8.964 3.378 1.00 89.88 92 CYS A C 1
ATOM 761 O O . CYS A 1 92 ? 5.446 9.732 3.468 1.00 89.88 92 CYS A O 1
ATOM 763 N N . LYS A 1 93 ? 4.197 8.090 4.350 1.00 87.25 93 LYS A N 1
ATOM 764 C CA . LYS A 1 93 ? 5.002 7.951 5.574 1.00 87.25 93 LYS A CA 1
ATOM 765 C C . LYS A 1 93 ? 5.235 6.496 5.962 1.00 87.25 93 LYS A C 1
ATOM 767 O O . LYS A 1 93 ? 4.302 5.696 6.006 1.00 87.25 93 LYS A O 1
ATOM 772 N N . ARG A 1 94 ? 6.476 6.194 6.339 1.00 87.25 94 ARG A N 1
ATOM 773 C CA . ARG A 1 94 ? 6.938 4.888 6.823 1.00 87.25 94 ARG A CA 1
ATOM 774 C C . ARG A 1 94 ? 7.055 4.901 8.348 1.00 87.25 94 ARG A C 1
ATOM 776 O O . ARG A 1 94 ? 7.551 5.880 8.895 1.00 87.25 94 ARG A O 1
ATOM 783 N N . ALA A 1 95 ? 6.545 3.862 9.007 1.00 83.75 95 ALA A N 1
ATOM 784 C CA . ALA A 1 95 ? 6.671 3.666 10.453 1.00 83.75 95 ALA A CA 1
ATOM 785 C C . ALA A 1 95 ? 8.146 3.394 10.860 1.00 83.75 95 ALA A C 1
ATOM 787 O O . ALA A 1 95 ? 8.918 2.955 10.002 1.00 83.75 95 ALA A O 1
ATOM 788 N N . PRO A 1 96 ? 8.553 3.604 12.132 1.00 71.38 96 PRO A N 1
ATOM 789 C CA . PRO A 1 96 ? 7.729 3.973 13.289 1.00 71.38 96 PRO A CA 1
ATOM 790 C C . PRO A 1 96 ? 7.267 5.433 13.251 1.00 71.38 96 PRO A C 1
ATOM 792 O O . PRO A 1 96 ? 7.959 6.309 12.741 1.00 71.38 96 PRO A O 1
ATOM 795 N N . TYR A 1 97 ? 6.083 5.695 13.804 1.00 69.75 97 TYR A N 1
ATOM 796 C CA . TYR A 1 97 ? 5.565 7.054 13.967 1.00 69.75 97 TYR A CA 1
ATOM 797 C C . TYR A 1 97 ? 5.763 7.470 15.419 1.00 69.75 97 TYR A C 1
ATOM 799 O O . TYR A 1 97 ? 5.187 6.849 16.313 1.00 69.75 97 TYR A O 1
ATOM 807 N N . SER A 1 98 ? 6.558 8.508 15.676 1.00 56.03 98 SER A N 1
ATOM 808 C CA . SER A 1 98 ? 6.628 9.042 17.033 1.00 56.03 98 SER A CA 1
ATOM 809 C C . SER A 1 98 ? 5.327 9.785 17.359 1.00 56.03 98 SER A C 1
ATOM 811 O O . SER A 1 98 ? 4.722 10.436 16.505 1.00 56.03 98 SER A O 1
ATOM 813 N N . SER A 1 99 ? 4.864 9.693 18.606 1.00 52.84 99 SER A N 1
ATOM 814 C CA . SER A 1 99 ? 3.687 10.439 19.075 1.00 52.84 99 SER A CA 1
ATOM 815 C C . SER A 1 99 ? 3.904 11.959 19.078 1.00 52.84 99 SER A C 1
ATOM 817 O O . SER A 1 99 ? 2.936 12.715 19.165 1.00 52.84 99 SER A O 1
ATOM 819 N N . GLU A 1 100 ? 5.165 12.390 19.002 1.00 52.53 100 GLU A N 1
ATOM 820 C CA . GLU A 1 100 ? 5.605 13.787 18.981 1.00 52.53 100 GLU A CA 1
ATOM 821 C C . GLU A 1 100 ? 5.836 14.321 17.563 1.00 52.53 100 GLU A C 1
ATOM 823 O O . GLU A 1 100 ? 5.820 15.539 17.358 1.00 52.53 100 GLU A O 1
ATOM 828 N N . ASP A 1 101 ? 5.984 13.440 16.568 1.00 53.38 101 ASP A N 1
ATOM 829 C CA . ASP A 1 101 ? 6.046 13.853 15.176 1.00 53.38 101 ASP A CA 1
ATOM 830 C C . ASP A 1 101 ? 4.751 14.569 14.827 1.00 53.38 101 ASP A C 1
ATOM 832 O O . ASP A 1 101 ? 3.638 14.056 14.990 1.00 53.38 101 ASP A O 1
ATOM 836 N N . ARG A 1 102 ? 4.893 15.789 14.308 1.00 55.22 102 ARG A N 1
ATOM 837 C CA . ARG A 1 102 ? 3.790 16.517 13.689 1.00 55.22 102 ARG A CA 1
ATOM 838 C C . ARG A 1 102 ? 3.329 15.709 12.485 1.00 55.22 102 ARG A C 1
ATOM 840 O O . ARG A 1 102 ? 3.788 15.967 11.379 1.00 55.22 102 ARG A O 1
ATOM 847 N N . PHE A 1 103 ? 2.436 14.743 12.703 1.00 61.28 103 PHE A N 1
ATOM 848 C CA . PHE A 1 103 ? 1.883 13.910 11.647 1.00 61.28 103 PHE A CA 1
ATOM 849 C C . PHE A 1 103 ? 1.262 14.852 10.611 1.00 61.28 103 PHE A C 1
ATOM 851 O O . PHE A 1 103 ? 0.283 15.546 10.941 1.00 61.28 103 PHE A O 1
ATOM 858 N N . PRO A 1 104 ? 1.874 14.978 9.415 1.00 62.09 104 PRO A N 1
ATOM 859 C CA . PRO A 1 104 ? 1.490 16.020 8.485 1.00 62.09 104 PRO A CA 1
ATOM 860 C C . PRO A 1 104 ? 0.014 15.880 8.140 1.00 62.09 104 PRO A C 1
ATOM 862 O O . PRO A 1 104 ? -0.506 14.779 7.965 1.00 62.09 104 PRO A O 1
ATOM 865 N N . VAL A 1 105 ? -0.685 17.008 8.038 1.00 68.75 105 VAL A N 1
ATOM 866 C CA . VAL A 1 105 ? -2.125 17.028 7.723 1.00 68.75 105 VAL A CA 1
ATOM 867 C C . VAL A 1 105 ? -2.417 16.340 6.374 1.00 68.75 105 VAL A C 1
ATOM 869 O O . VAL A 1 105 ? -3.537 15.884 6.137 1.00 68.75 105 VAL A O 1
ATOM 872 N N . PHE A 1 106 ? -1.400 16.219 5.518 1.00 80.00 106 PHE A N 1
ATOM 873 C CA . PHE A 1 106 ? -1.482 15.716 4.151 1.00 80.00 106 PHE A CA 1
ATOM 874 C C . PHE A 1 106 ? -1.174 14.225 3.984 1.00 80.00 106 PHE A C 1
ATOM 876 O O . PHE A 1 106 ? -1.303 13.725 2.869 1.00 80.00 106 PHE A O 1
ATOM 883 N N . VAL A 1 107 ? -0.825 13.494 5.051 1.00 87.38 107 VAL A N 1
ATOM 884 C CA . VAL A 1 107 ? -0.485 12.072 4.909 1.00 87.38 107 VAL A CA 1
ATOM 885 C C . VAL A 1 107 ? -1.702 11.269 4.450 1.00 87.38 107 VAL A C 1
ATOM 887 O O . VAL A 1 107 ? -2.762 11.271 5.085 1.00 87.38 107 VAL A O 1
ATOM 890 N N . ARG A 1 108 ? -1.527 10.562 3.335 1.00 92.38 108 ARG A N 1
ATOM 891 C CA . ARG A 1 108 ? -2.535 9.721 2.682 1.00 92.38 108 ARG A CA 1
ATOM 892 C C . ARG A 1 108 ? -2.129 8.259 2.634 1.00 92.38 108 ARG A C 1
ATOM 894 O O . ARG A 1 108 ? -3.009 7.404 2.570 1.00 92.38 108 ARG A O 1
ATOM 901 N N . HIS A 1 109 ? -0.841 7.960 2.668 1.00 93.75 109 HIS A N 1
ATOM 902 C CA . HIS A 1 109 ? -0.341 6.614 2.448 1.00 93.75 109 HIS A CA 1
ATOM 903 C C . HIS A 1 109 ? 0.622 6.232 3.563 1.00 93.75 109 HIS A C 1
ATOM 905 O O . HIS A 1 109 ? 1.583 6.947 3.847 1.00 93.75 109 HIS A O 1
ATOM 911 N N . LEU A 1 110 ? 0.330 5.116 4.218 1.00 92.31 110 LEU A N 1
ATOM 912 C CA . LEU A 1 110 ? 1.085 4.623 5.357 1.00 92.31 110 LEU A CA 1
ATOM 913 C C . LEU A 1 110 ? 1.614 3.233 5.074 1.00 92.31 110 LEU A C 1
ATOM 915 O O . LEU A 1 110 ? 0.915 2.412 4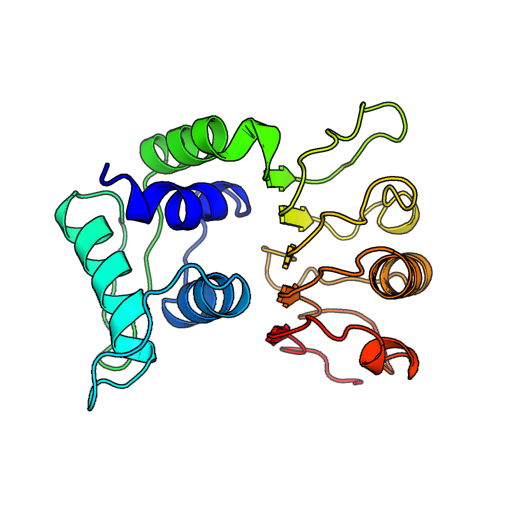.483 1.00 92.31 110 LEU A O 1
ATOM 919 N N . THR A 1 111 ? 2.831 2.986 5.534 1.00 92.94 111 THR A N 1
ATOM 920 C CA . THR A 1 111 ? 3.503 1.698 5.418 1.00 92.94 111 THR A CA 1
ATOM 921 C C . THR A 1 111 ? 4.143 1.314 6.745 1.00 92.94 111 THR A C 1
ATOM 923 O O . THR A 1 111 ? 4.748 2.155 7.421 1.00 92.94 111 THR A O 1
ATOM 926 N N . PHE A 1 112 ? 4.003 0.043 7.107 1.00 93.00 112 PHE A N 1
ATOM 927 C CA . PHE A 1 112 ? 4.528 -0.551 8.331 1.00 93.00 112 PHE A CA 1
ATOM 928 C C . PHE A 1 112 ? 5.486 -1.693 7.973 1.00 93.00 112 PHE A C 1
ATOM 930 O O . PHE A 1 112 ? 5.051 -2.833 7.829 1.00 93.00 112 PHE A O 1
ATOM 937 N N . PRO A 1 113 ? 6.794 -1.414 7.813 1.00 90.69 113 PRO A N 1
ATOM 938 C CA . PRO A 1 113 ? 7.790 -2.450 7.521 1.00 90.69 113 PRO A CA 1
ATOM 939 C C . PRO A 1 113 ? 7.946 -3.481 8.646 1.00 90.69 113 PRO A C 1
ATOM 941 O O . PRO A 1 113 ? 8.435 -4.581 8.409 1.00 90.69 113 PRO A O 1
ATOM 944 N N . GLU A 1 114 ? 7.553 -3.109 9.863 1.00 90.62 114 GLU A N 1
ATOM 945 C CA . GLU A 1 114 ? 7.567 -3.936 11.063 1.00 90.62 114 GLU A CA 1
ATOM 946 C C . GLU A 1 114 ? 6.212 -3.817 11.769 1.00 90.62 114 GLU A C 1
ATOM 948 O O . GLU A 1 114 ? 5.575 -2.763 11.737 1.00 90.62 114 GLU A O 1
ATOM 953 N N . ASN A 1 115 ? 5.796 -4.866 12.477 1.00 88.75 115 ASN A N 1
ATOM 954 C CA . ASN A 1 115 ? 4.571 -4.882 13.283 1.00 88.75 115 ASN A CA 1
ATOM 955 C C . ASN A 1 115 ? 4.807 -4.432 14.736 1.00 88.75 115 ASN A C 1
ATOM 957 O O . ASN A 1 115 ? 4.127 -4.868 15.667 1.00 88.75 115 ASN A O 1
ATOM 961 N N . LYS A 1 116 ? 5.791 -3.551 14.937 1.00 87.31 116 LYS A N 1
ATOM 962 C CA . LYS A 1 116 ? 6.112 -2.969 16.240 1.00 87.31 116 LYS A CA 1
ATOM 963 C C . LYS A 1 116 ? 5.324 -1.685 16.454 1.00 87.31 116 LYS A C 1
ATOM 965 O O . LYS A 1 116 ? 5.151 -0.885 15.541 1.00 87.31 116 LYS A O 1
ATOM 970 N N . GLU A 1 117 ? 4.888 -1.481 17.694 1.00 83.50 117 GLU A N 1
ATOM 971 C CA . GLU A 1 117 ? 4.252 -0.240 18.149 1.00 83.50 117 GLU A CA 1
ATOM 972 C C . GLU A 1 117 ? 2.981 0.173 17.382 1.00 83.50 117 GLU A C 1
ATOM 974 O O . GLU A 1 117 ? 2.610 1.347 17.386 1.00 83.50 117 GLU A O 1
ATOM 979 N N . LEU A 1 118 ? 2.268 -0.776 16.764 1.00 87.88 118 LEU A N 1
ATOM 980 C CA . LEU A 1 118 ? 1.015 -0.501 16.047 1.00 87.88 118 LEU A CA 1
ATOM 981 C C . LEU A 1 118 ? -0.043 0.167 16.944 1.00 87.88 118 LEU A C 1
ATOM 983 O O . LEU A 1 118 ? -0.821 0.996 16.475 1.00 87.88 118 LEU A O 1
ATOM 987 N N . ASP A 1 119 ? -0.019 -0.110 18.249 1.00 84.94 119 ASP A N 1
ATOM 988 C CA . ASP A 1 119 ? -0.895 0.526 19.243 1.00 84.94 119 ASP A CA 1
ATOM 989 C C . ASP A 1 119 ? -0.676 2.041 19.372 1.00 84.94 119 ASP A C 1
ATOM 991 O O . ASP A 1 119 ? -1.573 2.768 19.801 1.00 84.94 119 ASP A O 1
ATOM 995 N N . LYS A 1 120 ? 0.501 2.545 18.973 1.00 81.19 120 LYS A N 1
ATOM 996 C CA . LYS A 1 120 ? 0.833 3.978 18.972 1.00 81.19 120 LYS A CA 1
ATOM 997 C C . LYS A 1 120 ? 0.353 4.701 17.714 1.00 81.19 120 LYS A C 1
ATOM 999 O O . LYS A 1 120 ? 0.618 5.894 17.557 1.00 81.19 120 LYS A O 1
ATOM 1004 N N . PHE A 1 121 ? -0.342 4.006 16.813 1.00 79.44 121 PHE A N 1
ATOM 1005 C CA . PHE A 1 121 ? -0.853 4.572 15.572 1.00 79.44 121 PHE A CA 1
ATOM 1006 C C . PHE A 1 121 ? -1.568 5.915 15.808 1.00 79.44 121 PHE A C 1
ATOM 1008 O O . PHE A 1 121 ? -2.440 5.993 16.672 1.00 79.44 121 PHE A O 1
ATOM 1015 N N . PRO A 1 122 ? -1.245 6.990 15.061 1.00 71.25 122 PRO A N 1
ATOM 1016 C CA . PRO A 1 122 ? -1.766 8.331 15.330 1.00 71.25 122 PRO A CA 1
ATOM 1017 C C . PRO A 1 122 ? -3.249 8.487 14.940 1.00 71.25 122 PRO A C 1
ATOM 1019 O O . PRO A 1 122 ? -3.623 9.093 13.933 1.00 71.25 122 PRO A O 1
ATOM 1022 N N . ILE A 1 123 ? -4.118 8.010 15.832 1.00 67.75 123 ILE A N 1
ATOM 1023 C CA . ILE A 1 123 ? -5.587 7.956 15.730 1.00 67.75 123 ILE A CA 1
ATOM 1024 C C . ILE A 1 123 ? -6.218 9.328 15.415 1.00 67.75 123 ILE A C 1
ATOM 1026 O O . ILE A 1 123 ? -7.262 9.415 14.767 1.00 67.75 123 ILE A O 1
ATOM 1030 N N . LYS A 1 124 ? -5.615 10.429 15.886 1.00 67.62 124 LYS A N 1
ATOM 1031 C CA . LYS A 1 124 ? -6.225 11.773 15.846 1.00 67.62 124 LYS A CA 1
ATOM 1032 C C . LYS A 1 124 ? -6.143 12.472 14.483 1.00 67.62 124 LYS A C 1
ATOM 1034 O O . LYS A 1 124 ? -6.883 13.429 14.271 1.00 67.62 124 LYS A O 1
ATOM 1039 N N . ARG A 1 125 ? -5.264 12.043 13.567 1.00 67.81 125 ARG A N 1
ATOM 1040 C CA . ARG A 1 125 ? -4.993 12.756 12.296 1.00 67.81 125 ARG A CA 1
ATOM 1041 C C . ARG A 1 125 ? -5.084 11.865 11.050 1.00 67.81 125 ARG A C 1
ATOM 1043 O O . ARG A 1 125 ? -4.707 12.292 9.967 1.00 67.81 125 ARG A O 1
ATOM 1050 N N . SER A 1 126 ? -5.648 10.665 11.171 1.00 78.19 126 SER A N 1
ATOM 1051 C CA . SER A 1 126 ? -5.677 9.665 10.095 1.00 78.19 126 SER A CA 1
ATOM 1052 C C . SER A 1 126 ? -6.888 9.748 9.151 1.00 78.19 126 SER A C 1
ATOM 1054 O O . SER A 1 126 ? -7.046 8.903 8.273 1.00 78.19 126 SER A O 1
ATOM 1056 N N . LYS A 1 127 ? -7.736 10.787 9.251 1.00 83.62 127 LYS A N 1
ATOM 1057 C CA . LYS A 1 127 ? -8.935 10.929 8.395 1.00 83.62 127 LYS A CA 1
ATOM 1058 C C . LYS A 1 127 ? -8.602 10.947 6.897 1.00 83.62 127 LYS A C 1
ATOM 1060 O O . LYS A 1 127 ? -9.410 10.478 6.100 1.00 83.62 127 LYS A O 1
ATOM 1065 N N . ASN A 1 128 ? -7.440 11.485 6.528 1.00 87.81 128 ASN A N 1
ATOM 1066 C CA . ASN A 1 128 ? -6.996 11.614 5.139 1.00 87.81 128 ASN A CA 1
ATOM 1067 C C . ASN A 1 128 ? -6.283 10.362 4.606 1.00 87.81 128 ASN A C 1
ATOM 1069 O O . ASN A 1 128 ? -5.999 10.310 3.411 1.00 87.81 128 ASN A O 1
ATOM 1073 N N . VAL A 1 129 ? -6.036 9.358 5.454 1.00 92.69 129 VAL A N 1
ATOM 1074 C CA . VAL A 1 129 ? -5.374 8.111 5.060 1.00 92.69 129 VAL A CA 1
ATOM 1075 C C . VAL A 1 129 ? -6.260 7.339 4.080 1.00 92.69 129 VAL A C 1
ATOM 1077 O O . VAL A 1 129 ? -7.443 7.098 4.327 1.00 92.69 129 VAL A O 1
ATOM 1080 N N . ARG A 1 130 ? -5.659 6.966 2.951 1.00 95.56 130 ARG A N 1
ATOM 1081 C CA . ARG A 1 130 ? -6.238 6.246 1.814 1.00 95.56 130 ARG A CA 1
ATOM 1082 C C . ARG A 1 130 ? -5.611 4.870 1.618 1.00 95.56 130 ARG A C 1
ATOM 1084 O O . ARG A 1 130 ? -6.313 3.990 1.126 1.00 95.56 130 ARG A O 1
ATOM 1091 N N . SER A 1 131 ? -4.351 4.666 2.001 1.00 96.44 131 SER A N 1
ATOM 1092 C CA . SER A 1 131 ? -3.749 3.329 2.043 1.00 96.44 131 SER A CA 1
ATOM 1093 C C . SER A 1 131 ? -2.978 3.067 3.327 1.00 96.44 131 SER A C 1
ATOM 1095 O O . SER A 1 131 ? -2.317 3.957 3.864 1.00 96.44 131 SER A O 1
ATOM 1097 N N . ILE A 1 132 ? -3.060 1.821 3.781 1.00 95.44 132 ILE A N 1
ATOM 1098 C CA . ILE A 1 132 ? -2.238 1.237 4.839 1.00 95.44 132 ILE A CA 1
ATOM 1099 C C . ILE A 1 132 ? -1.702 -0.081 4.288 1.00 95.44 132 ILE A C 1
ATOM 1101 O O . ILE A 1 132 ? -2.496 -0.884 3.793 1.00 95.44 132 ILE A O 1
ATOM 1105 N N . LEU A 1 133 ? -0.384 -0.272 4.340 1.00 95.12 133 LEU A N 1
ATOM 1106 C CA . LEU A 1 133 ? 0.281 -1.453 3.792 1.00 95.12 133 LEU A CA 1
ATOM 1107 C C . LEU A 1 133 ? 1.383 -2.014 4.694 1.00 95.12 133 LEU A C 1
ATOM 1109 O O . LEU A 1 133 ? 1.978 -1.279 5.486 1.00 95.12 133 LEU A O 1
ATOM 1113 N N . PHE A 1 134 ? 1.655 -3.307 4.527 1.00 94.38 134 PHE A N 1
ATOM 1114 C CA . PHE A 1 134 ? 2.724 -4.036 5.197 1.00 94.38 134 PHE A CA 1
ATOM 1115 C C . PHE A 1 134 ? 3.646 -4.635 4.121 1.00 94.38 134 PHE A C 1
ATOM 1117 O O . PHE A 1 134 ? 3.375 -5.699 3.578 1.00 94.38 134 PHE A O 1
ATOM 1124 N N . PRO A 1 135 ? 4.729 -3.937 3.736 1.00 91.25 135 PRO A N 1
ATOM 1125 C CA . PRO A 1 135 ? 5.447 -4.220 2.490 1.00 91.25 135 PRO A CA 1
ATOM 1126 C C . PRO A 1 135 ? 6.344 -5.469 2.549 1.00 91.25 135 PRO A C 1
ATOM 1128 O O . PRO A 1 135 ? 6.888 -5.883 1.520 1.00 91.25 135 PRO A O 1
ATOM 1131 N N . ASN A 1 136 ? 6.539 -6.032 3.744 1.00 89.50 136 ASN A N 1
ATOM 1132 C CA . ASN A 1 136 ? 7.456 -7.130 4.019 1.00 89.50 136 ASN A CA 1
ATOM 1133 C C . ASN A 1 136 ? 6.662 -8.412 4.282 1.00 89.50 136 ASN A C 1
ATOM 1135 O O . ASN A 1 136 ? 5.887 -8.474 5.232 1.00 89.50 136 ASN A O 1
ATOM 1139 N N . GLY A 1 137 ? 6.886 -9.444 3.465 1.00 86.94 137 GLY A N 1
ATOM 1140 C CA . GLY A 1 137 ? 6.206 -10.730 3.629 1.00 86.94 137 GLY A CA 1
ATOM 1141 C C . GLY A 1 137 ? 6.453 -11.347 5.008 1.00 86.94 137 GLY A C 1
ATOM 1142 O O . GLY A 1 137 ? 7.561 -11.272 5.544 1.00 86.94 137 GLY A O 1
ATOM 1143 N N . GLY A 1 138 ? 5.414 -11.953 5.583 1.00 89.25 138 GLY A N 1
ATOM 1144 C CA . GLY A 1 138 ? 5.452 -12.523 6.933 1.00 89.25 138 GLY A CA 1
ATOM 1145 C C . GLY A 1 138 ? 5.338 -11.491 8.062 1.00 89.25 138 GLY A C 1
ATOM 1146 O O . GLY A 1 138 ? 5.366 -11.870 9.232 1.00 89.25 138 GLY A O 1
ATOM 1147 N N . ILE A 1 139 ? 5.202 -10.203 7.737 1.00 91.38 139 ILE A N 1
ATOM 1148 C CA . ILE A 1 139 ? 4.963 -9.130 8.701 1.00 91.38 139 ILE A CA 1
ATOM 1149 C C . ILE A 1 139 ? 3.589 -8.538 8.407 1.00 91.38 139 ILE A C 1
ATOM 1151 O O . ILE A 1 139 ? 3.456 -7.713 7.517 1.00 91.38 139 ILE A O 1
ATOM 1155 N N . GLY A 1 140 ? 2.579 -8.930 9.179 1.00 93.50 140 GLY A N 1
ATOM 1156 C CA . GLY A 1 140 ? 1.251 -8.319 9.150 1.00 93.50 140 GLY A CA 1
ATOM 1157 C C . GLY A 1 140 ? 0.880 -7.640 10.463 1.00 93.50 140 GLY A C 1
ATOM 1158 O O . GLY A 1 140 ? 1.636 -7.639 11.443 1.00 93.50 140 GLY A O 1
ATOM 1159 N N . ALA A 1 141 ? -0.320 -7.070 10.497 1.00 94.25 141 ALA A N 1
ATOM 1160 C CA . ALA A 1 141 ? -0.854 -6.442 11.691 1.00 94.25 141 ALA A CA 1
ATOM 1161 C C . ALA A 1 141 ? -1.163 -7.488 12.778 1.00 94.25 141 ALA A C 1
ATOM 1163 O O . ALA A 1 141 ? -1.707 -8.560 12.515 1.00 94.25 141 ALA A O 1
ATOM 1164 N N . ASN A 1 142 ? -0.821 -7.158 14.021 1.00 93.38 142 ASN A N 1
ATOM 1165 C CA . ASN A 1 142 ? -0.959 -8.050 15.178 1.00 93.38 142 ASN A CA 1
ATOM 1166 C C . ASN A 1 142 ? -1.661 -7.384 16.374 1.00 93.38 142 ASN A C 1
ATOM 1168 O O . ASN A 1 142 ? -1.548 -7.846 17.505 1.00 93.38 142 ASN A O 1
ATOM 1172 N N . SER A 1 143 ? -2.359 -6.273 16.131 1.00 92.88 143 SER A N 1
ATOM 1173 C CA . SER A 1 143 ? -3.020 -5.485 17.169 1.00 92.88 143 SER A CA 1
ATOM 1174 C C . SER A 1 143 ? -4.473 -5.192 16.807 1.00 92.88 143 SER A C 1
ATOM 1176 O O . SER A 1 143 ? -4.770 -4.563 15.784 1.00 92.88 143 SER A O 1
ATOM 1178 N N . ASP A 1 144 ? -5.393 -5.598 17.678 1.00 92.00 144 ASP A N 1
ATOM 1179 C CA . ASP A 1 144 ? -6.812 -5.252 17.558 1.00 92.00 144 ASP A CA 1
ATOM 1180 C C . ASP A 1 144 ? -7.054 -3.760 17.789 1.00 92.00 144 ASP A C 1
ATOM 1182 O O . ASP A 1 144 ? -7.949 -3.166 17.181 1.00 92.00 144 ASP A O 1
ATOM 1186 N N . VAL A 1 145 ? -6.253 -3.124 18.650 1.00 91.19 145 VAL A N 1
ATOM 1187 C CA . VAL A 1 145 ? -6.327 -1.679 18.907 1.00 91.19 145 VAL A CA 1
ATOM 1188 C C . VAL A 1 145 ? -6.032 -0.917 17.617 1.00 91.19 145 VAL A C 1
ATOM 1190 O O . VAL A 1 145 ? -6.787 -0.016 17.242 1.00 91.19 145 VAL A O 1
ATOM 1193 N N . PHE A 1 146 ? -4.991 -1.331 16.893 1.00 92.31 146 PHE A N 1
ATOM 1194 C CA . PHE A 1 146 ? -4.630 -0.785 15.592 1.00 92.31 146 PHE A CA 1
ATOM 1195 C C . PHE A 1 146 ? -5.745 -0.965 14.559 1.00 92.31 146 PHE A C 1
ATOM 1197 O O . PHE A 1 146 ? -6.164 0.014 13.936 1.00 92.31 146 PHE A O 1
ATOM 1204 N N . LEU A 1 147 ? -6.272 -2.184 14.398 1.00 93.25 147 LEU A N 1
ATOM 1205 C CA . LEU A 1 147 ? -7.322 -2.460 13.412 1.00 93.25 147 LEU A CA 1
ATOM 1206 C C . LEU A 1 147 ? -8.588 -1.646 13.697 1.00 93.25 147 LEU A C 1
ATOM 1208 O O . LEU A 1 147 ? -9.138 -0.997 12.803 1.00 93.25 147 LEU A O 1
ATOM 1212 N N . ASN A 1 148 ? -9.016 -1.596 14.958 1.00 91.75 148 ASN A N 1
ATOM 1213 C CA . ASN A 1 148 ? -10.166 -0.797 15.373 1.00 91.75 148 ASN A CA 1
ATOM 1214 C C . ASN A 1 148 ? -9.935 0.710 15.165 1.00 91.75 148 ASN A C 1
ATOM 1216 O O . ASN A 1 148 ? -10.857 1.435 14.765 1.00 91.75 148 ASN A O 1
ATOM 1220 N N . ALA A 1 149 ? -8.714 1.204 15.384 1.00 90.00 149 ALA A N 1
ATOM 1221 C CA . ALA A 1 149 ? -8.354 2.587 15.090 1.00 90.00 149 ALA A CA 1
ATOM 1222 C C . ALA A 1 149 ? -8.401 2.879 13.581 1.00 90.00 149 ALA A C 1
ATOM 1224 O O . ALA A 1 149 ? -8.985 3.887 13.174 1.00 90.00 149 ALA A O 1
ATOM 1225 N N . CYS A 1 150 ? -7.869 1.981 12.749 1.00 91.56 150 CYS A N 1
ATOM 1226 C CA . CYS A 1 150 ? -7.934 2.088 11.292 1.00 91.56 150 CYS A CA 1
ATOM 1227 C C . CYS A 1 150 ? -9.385 2.173 10.811 1.00 91.56 150 CYS A C 1
ATOM 1229 O O . CYS A 1 150 ? -9.750 3.111 10.102 1.00 91.56 150 CYS A O 1
ATOM 1231 N N . ILE A 1 151 ? -10.239 1.255 11.268 1.00 92.38 151 ILE A N 1
ATOM 1232 C CA . ILE A 1 151 ? -11.653 1.192 10.879 1.00 92.38 151 ILE A CA 1
ATOM 1233 C C . ILE A 1 151 ? -12.421 2.441 11.320 1.00 92.38 151 ILE A C 1
ATOM 1235 O O . ILE A 1 151 ? -13.228 2.985 10.565 1.00 92.38 151 ILE A O 1
ATOM 1239 N N . SER A 1 152 ? -12.195 2.904 12.551 1.00 89.44 152 SER A N 1
ATOM 1240 C CA . SER A 1 152 ? -12.977 4.005 13.124 1.00 89.44 152 SER A CA 1
ATOM 1241 C C . SER A 1 152 ? -12.522 5.396 12.675 1.00 89.44 152 SER A C 1
ATOM 1243 O O . SER A 1 152 ? -13.322 6.333 12.738 1.00 89.44 152 SER A O 1
ATOM 1245 N N . LYS A 1 153 ? -11.265 5.566 12.241 1.00 88.38 153 LYS A N 1
ATOM 1246 C CA . LYS A 1 153 ? -10.685 6.891 11.948 1.00 88.38 153 LYS A CA 1
ATOM 1247 C C . LYS A 1 153 ? -10.293 7.107 10.495 1.00 88.38 153 LYS A C 1
ATOM 1249 O O . LYS A 1 153 ? -10.470 8.223 9.998 1.00 88.38 153 LYS A O 1
ATOM 1254 N N . CYS A 1 154 ? -9.832 6.077 9.790 1.00 91.56 154 CYS A N 1
ATOM 1255 C CA . CYS A 1 154 ? -9.425 6.179 8.387 1.00 91.56 154 CYS A CA 1
ATOM 1256 C C . CYS A 1 154 ? -10.655 6.119 7.467 1.00 91.56 154 CYS A C 1
ATOM 1258 O O . CYS A 1 154 ? -10.830 5.212 6.662 1.00 91.56 154 CYS A O 1
ATOM 1260 N N . THR A 1 155 ? -11.554 7.096 7.594 1.00 90.38 155 THR A N 1
ATOM 1261 C CA . THR A 1 155 ? -12.845 7.089 6.880 1.00 90.38 155 THR A CA 1
ATOM 1262 C C . THR A 1 155 ? -12.719 7.143 5.354 1.00 90.38 155 THR A C 1
ATOM 1264 O O . THR A 1 155 ? -13.640 6.708 4.673 1.00 90.38 155 THR A O 1
ATOM 1267 N N . HIS A 1 156 ? -11.589 7.612 4.810 1.00 93.69 156 HIS A N 1
ATOM 1268 C CA . HIS A 1 156 ? -11.301 7.627 3.369 1.00 93.69 156 HIS A CA 1
ATOM 1269 C C . HIS A 1 156 ? -10.420 6.459 2.902 1.00 93.69 156 HIS A C 1
ATOM 1271 O O . HIS A 1 156 ? -9.932 6.496 1.769 1.00 93.69 156 HIS A O 1
ATOM 1277 N N . LEU A 1 157 ? -10.206 5.442 3.744 1.00 96.06 157 LEU A N 1
ATOM 1278 C CA . LEU A 1 157 ? -9.360 4.300 3.415 1.00 96.06 157 LEU A CA 1
ATOM 1279 C C . LEU A 1 157 ? -9.901 3.575 2.178 1.00 96.06 157 LEU A C 1
ATOM 1281 O O . LEU A 1 157 ? -11.089 3.262 2.103 1.00 96.06 157 LEU A O 1
ATOM 1285 N N . ARG A 1 158 ? -9.023 3.335 1.203 1.00 97.62 158 ARG A N 1
ATOM 1286 C CA . ARG A 1 158 ? -9.317 2.659 -0.068 1.00 97.62 158 ARG A CA 1
ATOM 1287 C C . ARG A 1 158 ? -8.543 1.358 -0.230 1.00 97.62 158 ARG A C 1
ATOM 1289 O O . ARG A 1 158 ? -9.070 0.424 -0.824 1.00 97.62 158 ARG A O 1
ATOM 1296 N N . PHE A 1 159 ? -7.331 1.293 0.301 1.00 97.81 159 PHE A N 1
ATOM 1297 C CA . PHE A 1 159 ? -6.485 0.107 0.273 1.00 97.81 159 PHE A CA 1
ATOM 1298 C C . PHE A 1 159 ? -6.083 -0.247 1.703 1.00 97.81 159 PHE A C 1
ATOM 1300 O O . PHE A 1 159 ? -5.517 0.591 2.406 1.00 97.81 159 PHE A O 1
ATOM 1307 N N . LEU A 1 160 ? -6.394 -1.463 2.135 1.00 97.25 160 LEU A N 1
ATOM 1308 C CA . LEU A 1 160 ? -5.966 -1.983 3.426 1.00 97.25 160 LEU A CA 1
ATOM 1309 C C . LEU A 1 160 ? -5.303 -3.335 3.215 1.00 97.25 160 LEU A C 1
ATOM 1311 O O . LEU A 1 160 ? -5.931 -4.272 2.722 1.00 97.25 160 LEU A O 1
ATOM 1315 N N . ASP A 1 161 ? -4.041 -3.416 3.596 1.00 96.44 161 ASP A N 1
A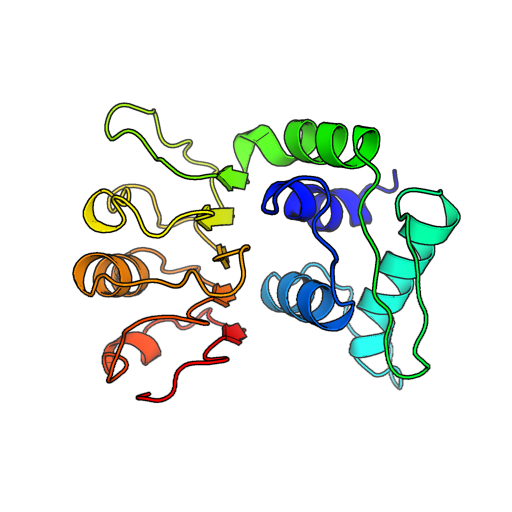TOM 1316 C CA . ASP A 1 161 ? -3.324 -4.672 3.661 1.00 96.44 161 ASP A CA 1
ATOM 1317 C C . ASP A 1 161 ? -3.413 -5.262 5.066 1.00 96.44 161 ASP A C 1
ATOM 1319 O O . ASP A 1 161 ? -3.000 -4.615 6.028 1.00 96.44 161 ASP A O 1
ATOM 1323 N N . LEU A 1 162 ? -3.971 -6.464 5.176 1.00 96.19 162 LEU A N 1
ATOM 1324 C CA . LEU A 1 162 ? -3.914 -7.295 6.374 1.00 96.19 162 LEU A CA 1
ATOM 1325 C C . LEU A 1 162 ? -3.320 -8.667 6.028 1.00 96.19 162 LEU A C 1
ATOM 1327 O O . LEU A 1 162 ? -3.642 -9.647 6.700 1.00 96.19 162 LEU A O 1
ATOM 1331 N N . SER A 1 163 ? -2.496 -8.797 4.978 1.00 95.44 163 SER A N 1
ATOM 1332 C CA . SER A 1 163 ? -1.790 -10.061 4.759 1.00 95.44 163 SER A CA 1
ATOM 1333 C C . SER A 1 163 ? -0.868 -10.390 5.926 1.00 95.44 163 SER A C 1
ATOM 1335 O O . SER A 1 163 ? -0.431 -9.491 6.644 1.00 95.44 163 SER A O 1
ATOM 1337 N N . ASP A 1 164 ? -0.603 -11.683 6.125 1.00 95.81 164 ASP A N 1
ATOM 1338 C CA . ASP A 1 164 ? 0.307 -12.184 7.168 1.00 95.81 164 ASP A CA 1
ATOM 1339 C C . ASP A 1 164 ? -0.028 -11.672 8.590 1.00 95.81 164 ASP A C 1
ATOM 1341 O O . ASP A 1 164 ? 0.842 -11.571 9.458 1.00 95.81 164 ASP A O 1
ATOM 1345 N N . SER A 1 165 ? -1.287 -11.299 8.833 1.00 95.50 165 SER A N 1
ATOM 1346 C CA . SER A 1 165 ? -1.751 -10.769 10.114 1.00 95.50 165 SER A CA 1
ATOM 1347 C C . SER A 1 165 ? -2.108 -11.904 11.074 1.00 95.50 165 SER A C 1
ATOM 1349 O O . SER A 1 165 ? -2.289 -13.058 10.689 1.00 95.50 165 SER A O 1
ATOM 1351 N N . THR A 1 166 ? -2.205 -11.594 12.366 1.00 93.38 166 THR A N 1
ATOM 1352 C CA . THR A 1 166 ? -2.484 -12.613 13.396 1.00 93.38 166 THR A CA 1
ATOM 1353 C C . THR A 1 166 ? -3.957 -12.684 13.793 1.00 93.38 166 THR A C 1
ATOM 1355 O O . THR A 1 166 ? -4.284 -13.318 14.793 1.00 93.38 166 THR A O 1
ATOM 1358 N N . TYR A 1 167 ? -4.848 -12.007 13.063 1.00 92.44 167 TYR A N 1
ATOM 1359 C CA . TYR A 1 167 ? -6.269 -11.972 13.401 1.00 92.44 167 TYR A CA 1
ATOM 1360 C C . TYR A 1 167 ? -6.929 -13.334 13.167 1.00 92.44 167 TYR A C 1
ATOM 1362 O O . TYR A 1 167 ? -6.660 -14.007 12.176 1.00 92.44 167 TYR A O 1
ATOM 1370 N N . GLU A 1 168 ? -7.830 -13.715 14.070 1.00 91.44 168 GLU A N 1
ATOM 1371 C CA . GLU A 1 168 ? -8.697 -14.890 13.902 1.00 91.44 168 GLU A CA 1
ATOM 1372 C C . GLU A 1 168 ? -10.039 -14.522 13.271 1.00 91.44 168 GLU A C 1
ATOM 1374 O O . GLU A 1 168 ? -10.674 -15.330 12.614 1.00 91.44 168 GLU A O 1
ATOM 1379 N N . THR A 1 169 ? -10.502 -13.289 13.463 1.00 91.62 169 THR A N 1
ATOM 1380 C CA . THR A 1 169 ? -11.711 -12.792 12.808 1.00 91.62 169 THR A CA 1
ATOM 1381 C C . THR A 1 169 ? -11.547 -11.320 12.483 1.00 91.62 169 THR A C 1
ATOM 1383 O O . THR A 1 169 ? -10.809 -10.593 13.151 1.00 91.62 169 THR A O 1
ATOM 1386 N N . LEU A 1 170 ? -12.263 -10.856 11.460 1.00 93.12 170 LEU A N 1
ATOM 1387 C CA . LEU A 1 170 ? -12.387 -9.427 11.212 1.00 93.12 170 LEU A CA 1
ATOM 1388 C C . LEU A 1 170 ? -13.557 -8.865 12.026 1.00 93.12 170 LEU A C 1
ATOM 1390 O O . LEU A 1 170 ? -14.648 -9.444 12.020 1.00 93.12 170 LEU A O 1
ATOM 1394 N N . PRO A 1 171 ? -13.391 -7.704 12.678 1.00 92.38 171 PRO A N 1
ATOM 1395 C CA . PRO A 1 171 ? -14.495 -7.074 13.378 1.00 92.38 171 PRO A CA 1
ATOM 1396 C C . PRO A 1 171 ? -15.588 -6.704 12.369 1.00 92.38 171 PRO A C 1
ATOM 1398 O O . PRO A 1 171 ? -15.306 -6.153 11.305 1.00 92.38 171 PRO A O 1
ATOM 1401 N N . GLN A 1 172 ? -16.860 -6.922 12.720 1.00 92.62 172 GLN A N 1
ATOM 1402 C CA . GLN A 1 172 ? -18.004 -6.596 11.845 1.00 92.62 172 GLN A CA 1
ATOM 1403 C C . GLN A 1 172 ? -18.006 -5.129 11.378 1.00 92.62 172 GLN A C 1
ATOM 1405 O O . GLN A 1 172 ? -18.546 -4.784 10.325 1.00 92.62 172 GLN A O 1
ATOM 1410 N N . SER A 1 173 ? -17.373 -4.244 12.154 1.00 94.12 173 SER A N 1
ATOM 1411 C CA . SER A 1 173 ? -17.185 -2.835 11.823 1.00 94.12 173 SER A CA 1
ATOM 1412 C C . SER A 1 173 ? -16.341 -2.598 10.566 1.00 94.12 173 SER A C 1
ATOM 1414 O O . SER A 1 173 ? -16.436 -1.499 10.022 1.00 94.12 173 SER A O 1
ATOM 1416 N N . ILE A 1 174 ? -15.590 -3.584 10.055 1.00 94.00 174 ILE A N 1
ATOM 1417 C CA . ILE A 1 174 ? -14.820 -3.480 8.803 1.00 94.00 174 ILE A CA 1
ATOM 1418 C C . ILE A 1 174 ? -15.710 -3.038 7.629 1.00 94.00 174 ILE A C 1
ATOM 1420 O O . ILE A 1 174 ? -15.303 -2.212 6.813 1.00 94.00 174 ILE A O 1
ATOM 1424 N N . GLY A 1 175 ? -16.980 -3.467 7.613 1.00 92.81 175 GLY A N 1
ATOM 1425 C CA . GLY A 1 175 ? -17.974 -3.066 6.611 1.00 92.81 175 GLY A CA 1
ATOM 1426 C C . GLY A 1 175 ? -18.349 -1.577 6.643 1.00 92.81 175 GLY A C 1
ATOM 1427 O O . GLY A 1 175 ? -18.969 -1.072 5.709 1.00 92.81 175 GLY A O 1
ATOM 1428 N N . LYS A 1 176 ? -17.959 -0.831 7.687 1.00 93.50 176 LYS A N 1
ATOM 1429 C CA . LYS A 1 176 ? -18.169 0.625 7.777 1.00 93.50 176 LYS A CA 1
ATOM 1430 C C . LYS A 1 176 ? -17.197 1.415 6.894 1.00 93.50 176 LYS A C 1
ATOM 1432 O O . LYS A 1 176 ? -17.448 2.596 6.644 1.00 93.50 176 LYS A O 1
ATOM 1437 N N . LEU A 1 177 ? -16.126 0.796 6.392 1.00 94.88 177 LEU A N 1
ATOM 1438 C CA . LEU A 1 177 ? -15.164 1.412 5.474 1.00 94.88 177 LEU A CA 1
ATOM 1439 C C . LEU A 1 177 ? -15.748 1.547 4.053 1.00 94.88 177 LEU A C 1
ATOM 1441 O O . LEU A 1 177 ? -15.355 0.854 3.120 1.00 94.88 177 LEU A O 1
ATOM 1445 N N . LYS A 1 178 ? -16.683 2.486 3.861 1.00 94.88 178 LYS A N 1
ATOM 1446 C CA . LYS A 1 178 ? -17.431 2.693 2.598 1.00 94.88 178 LYS A CA 1
ATOM 1447 C C . LYS A 1 178 ? -16.550 2.973 1.369 1.00 94.88 178 LYS A C 1
ATOM 1449 O O . LYS A 1 178 ? -16.963 2.751 0.225 1.00 94.88 178 LYS A O 1
ATOM 1454 N N . HIS A 1 179 ? -15.350 3.503 1.588 1.00 96.50 179 HIS A N 1
ATOM 1455 C CA . HIS A 1 179 ? -14.403 3.827 0.524 1.00 96.50 179 HIS A CA 1
ATOM 1456 C C . HIS A 1 179 ? -13.404 2.712 0.230 1.00 96.50 179 HIS A C 1
ATOM 1458 O O . HIS A 1 179 ? -12.688 2.837 -0.762 1.00 96.50 179 HIS A O 1
ATOM 1464 N N . LEU A 1 180 ? -13.398 1.620 1.004 1.00 97.44 180 LEU A N 1
ATOM 1465 C CA . LEU A 1 180 ? -12.487 0.508 0.774 1.00 97.44 180 LEU A CA 1
ATOM 1466 C C . LEU A 1 180 ? -12.748 -0.088 -0.616 1.00 97.44 180 LEU A C 1
ATOM 1468 O O . LEU A 1 180 ? -13.894 -0.252 -1.044 1.00 97.44 180 LEU A O 1
ATOM 1472 N N . ARG A 1 181 ? -11.674 -0.318 -1.366 1.00 96.69 181 ARG A N 1
ATOM 1473 C CA . ARG A 1 181 ? -11.670 -0.869 -2.730 1.00 96.69 181 ARG A CA 1
ATOM 1474 C C . ARG A 1 181 ? -10.802 -2.109 -2.841 1.00 96.69 181 ARG A C 1
ATOM 1476 O O . ARG A 1 181 ? -11.018 -2.900 -3.752 1.00 96.69 181 ARG A O 1
ATOM 1483 N N . TYR A 1 182 ? -9.850 -2.268 -1.930 1.00 96.94 182 TYR A N 1
ATOM 1484 C CA . TYR A 1 182 ? -9.010 -3.444 -1.838 1.00 96.94 182 TYR A CA 1
ATOM 1485 C C . TYR A 1 182 ? -8.733 -3.772 -0.372 1.00 96.94 182 TYR A C 1
ATOM 1487 O O . TYR A 1 182 ? -8.382 -2.882 0.407 1.00 96.94 182 TYR A O 1
ATOM 1495 N N . LEU A 1 183 ? -8.917 -5.045 -0.029 1.00 96.62 183 LEU A N 1
ATOM 1496 C CA . LEU A 1 183 ? -8.595 -5.630 1.263 1.00 96.62 183 LEU A CA 1
ATOM 1497 C C . LEU A 1 183 ? -7.778 -6.892 0.999 1.00 96.62 183 LEU A C 1
ATOM 1499 O O . LEU A 1 183 ? -8.305 -7.850 0.435 1.00 96.62 183 LEU A O 1
ATOM 1503 N N . SER A 1 184 ? -6.505 -6.879 1.376 1.00 95.88 184 SER A N 1
ATOM 1504 C CA . SER A 1 184 ? -5.678 -8.084 1.339 1.00 95.88 184 SER A CA 1
ATOM 1505 C C . SER A 1 184 ? -5.896 -8.877 2.618 1.00 95.88 184 SER A C 1
ATOM 1507 O O . SER A 1 184 ? -5.743 -8.333 3.708 1.00 95.88 184 SER A O 1
ATOM 1509 N N . LEU A 1 185 ? -6.231 -10.157 2.476 1.00 95.38 185 LEU A N 1
ATOM 1510 C CA . LEU A 1 185 ? -6.245 -11.140 3.565 1.00 95.38 185 LEU A CA 1
ATOM 1511 C C . LEU A 1 185 ? -5.306 -12.310 3.250 1.00 95.38 185 LEU A C 1
ATOM 1513 O O . LEU A 1 185 ? -5.452 -13.391 3.818 1.00 95.38 185 LEU A O 1
ATOM 1517 N N . ALA A 1 186 ? -4.359 -12.116 2.329 1.00 94.12 186 ALA A N 1
ATOM 1518 C CA . ALA A 1 186 ? -3.451 -13.174 1.909 1.00 94.12 186 ALA A CA 1
ATOM 1519 C C . ALA A 1 186 ? -2.675 -13.751 3.104 1.00 94.12 186 ALA A C 1
ATOM 1521 O O . ALA A 1 186 ? -2.335 -13.036 4.042 1.00 94.12 186 ALA A O 1
ATOM 1522 N N . ASN A 1 187 ? -2.396 -15.053 3.066 1.00 93.62 187 ASN A N 1
ATOM 1523 C CA . ASN A 1 187 ? -1.616 -15.761 4.087 1.00 93.62 187 ASN A CA 1
ATOM 1524 C C . ASN A 1 187 ? -2.175 -15.719 5.526 1.00 93.62 187 ASN A C 1
ATOM 1526 O O . ASN A 1 187 ? -1.478 -16.117 6.457 1.00 93.62 187 ASN A O 1
ATOM 1530 N N . ASN A 1 188 ? -3.437 -15.332 5.729 1.00 93.50 188 ASN A N 1
ATOM 1531 C CA . ASN A 1 188 ? -4.110 -15.512 7.015 1.00 93.50 188 ASN A CA 1
ATOM 1532 C C . ASN A 1 188 ? -4.792 -16.880 7.037 1.00 93.50 188 ASN A C 1
ATOM 1534 O O . ASN A 1 188 ? -5.697 -17.136 6.249 1.00 93.50 188 ASN A O 1
ATOM 1538 N N . ARG A 1 189 ? -4.357 -17.777 7.926 1.00 85.06 189 ARG A N 1
ATOM 1539 C CA . ARG A 1 189 ? -4.933 -19.133 8.028 1.00 85.06 189 ARG A CA 1
ATOM 1540 C C . ARG A 1 189 ? -6.200 -19.199 8.875 1.00 85.06 189 ARG A C 1
ATOM 1542 O O . ARG A 1 189 ? -6.931 -20.177 8.774 1.00 85.06 189 ARG A O 1
ATOM 1549 N N . ASN A 1 190 ? -6.403 -18.194 9.721 1.00 82.94 190 ASN A N 1
ATOM 1550 C CA . ASN A 1 190 ? -7.419 -18.219 10.766 1.00 82.94 190 ASN A CA 1
ATOM 1551 C C . ASN A 1 190 ? -8.640 -17.341 10.448 1.00 82.94 190 ASN A C 1
ATOM 1553 O O . ASN A 1 190 ? -9.635 -17.492 11.142 1.00 82.94 190 ASN A O 1
ATOM 1557 N N . ILE A 1 191 ? -8.556 -16.456 9.441 1.00 82.38 191 ILE A N 1
ATOM 1558 C CA . ILE A 1 191 ? -9.622 -15.513 9.037 1.00 82.38 191 ILE A CA 1
ATOM 1559 C C . ILE A 1 191 ? -10.595 -16.167 8.055 1.00 82.38 191 ILE A C 1
ATOM 1561 O O . ILE A 1 191 ? -10.111 -16.862 7.134 1.00 82.38 191 ILE A O 1
#

pLDDT: mean 86.98, std 11.16, range [52.34, 97.81]

Foldseek 3Di:
DDPLCLVLLLCLLLADAPDKDWLVVSLLVCVLLVSFDDDDPPDDSSVRSVVSVVVCVVVVQWAPWDDPPVTIITGGDPVSSVVSCVSNVQAEDEDDDDLPPPNHLRHAEYEYCAQPPLLSPPLPRQCNHAEYYHNDPLHFHEDPSNLVSCLVRPLQHRYYEGDNYPDLDDDPSNVSNPSHNYYHHHNPPRD

Sequence (191 aa):
MPYYLKDCFALFSLYPNDRVFDSFEVTYLWRALGLLPPPIRNQTLKYSAIQLLLELLSISFLQDFIDYGIGFTFKIHDSVHTCAEIVAWEECKRAPYSSEDRFPVFVRHLTFPENKELDKFPIKRSKNVRSILFPNGGIGANSDVFLNACISKCTHLRFLDLSDSTYETLPQSIGKLKHLRYLSLANNRNI

Organism: Medicago truncatula (NCBI:txid3880)

Radius of gyration: 16.53 Å; chains: 1; bounding box: 36×36×44 Å

Secondary structure (DSSP, 8-state):
--GGGHHHHHGGGGS-TT--EEHHHHHHHHHHHT-SPPPPTT--THHHHHHHHHHHHHTT-EEEEEE-SS-EEEEE-HHHHHHHHHHTTTTEEESPPPTTS---TT--EEE-SS-SSGGG--TTSGGG--EEE--STT-----HHHHHHHHHH-TT--EEE-TT---SS--GGGGG-TT--EEE-TT-S--